Protein AF-A0A1G2RR16-F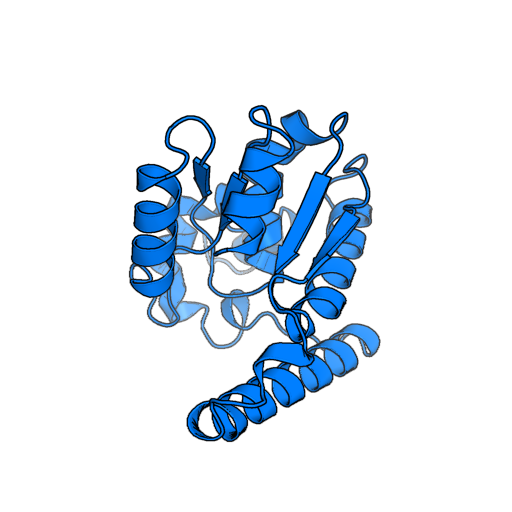1 (afdb_monomer_lite)

Sequence (184 aa):
MSAALELSCGNPETIFIATGGFDEYSEKSAEVEDMTDFLVRFIPNSVVGIPSLPCTRHNLVAVFNVIGATIHKKRVALLTNFYHLPRALRHWTELAESEFPALPMPFPVCAESVALFENSLHDLPAFTRRFEREQRGMRCLEAGRYGDSCLGKRLQAFKGVIKKHGSLLLSLEEQRELRKSGYY

Radius of gyration: 16.84 Å; chains: 1; bounding box: 43×32×46 Å

Structure (mmCIF, N/CA/C/O backbone):
data_AF-A0A1G2RR16-F1
#
_entry.id   AF-A0A1G2RR16-F1
#
loop_
_atom_site.group_PDB
_atom_site.id
_atom_site.type_symbol
_atom_site.label_atom_id
_atom_site.label_alt_id
_atom_site.label_comp_id
_atom_site.label_asym_id
_atom_site.label_entity_id
_atom_site.label_seq_id
_atom_site.pdbx_PDB_ins_code
_atom_site.Cartn_x
_atom_site.Cartn_y
_atom_site.Cartn_z
_atom_site.occupancy
_atom_site.B_iso_or_equiv
_atom_site.auth_seq_id
_atom_site.auth_comp_id
_atom_site.auth_asym_id
_atom_site.auth_atom_id
_atom_site.pdbx_PDB_model_num
ATOM 1 N N . MET A 1 1 ? 12.180 0.208 -10.141 1.00 73.94 1 MET A N 1
ATOM 2 C CA . MET A 1 1 ? 11.738 1.235 -11.115 1.00 73.94 1 MET A CA 1
ATOM 3 C C . MET A 1 1 ? 11.685 0.701 -12.548 1.00 73.94 1 MET A C 1
ATOM 5 O O . MET A 1 1 ? 10.684 0.949 -13.201 1.00 73.94 1 MET A O 1
ATOM 9 N N . SER A 1 2 ? 12.663 -0.085 -13.023 1.00 78.38 2 SER A N 1
ATOM 10 C CA . SER A 1 2 ? 12.661 -0.656 -14.389 1.00 78.38 2 SER A CA 1
ATOM 11 C C . SER A 1 2 ? 11.393 -1.437 -14.748 1.00 78.38 2 SER A C 1
ATOM 13 O O . SER A 1 2 ? 10.806 -1.175 -15.788 1.00 78.38 2 SER A O 1
ATOM 15 N N . ALA A 1 3 ? 10.889 -2.282 -13.840 1.00 82.31 3 ALA A N 1
ATOM 16 C CA . ALA A 1 3 ? 9.636 -3.013 -14.048 1.00 82.31 3 ALA A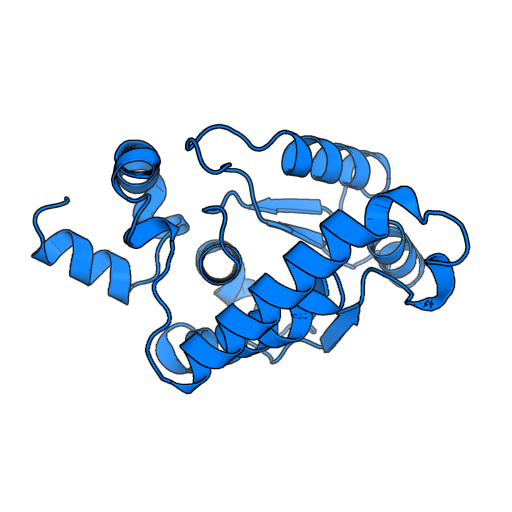 CA 1
ATOM 17 C C . ALA A 1 3 ? 8.427 -2.093 -14.329 1.00 82.31 3 ALA A C 1
ATOM 19 O O . ALA A 1 3 ? 7.557 -2.440 -15.120 1.00 82.31 3 ALA A O 1
ATOM 20 N N . ALA A 1 4 ? 8.368 -0.901 -13.720 1.00 83.81 4 ALA A N 1
ATOM 21 C CA . ALA A 1 4 ? 7.299 0.060 -13.998 1.00 83.81 4 ALA A CA 1
ATOM 22 C C . ALA A 1 4 ? 7.421 0.644 -15.415 1.00 83.81 4 ALA A C 1
ATOM 24 O O . ALA A 1 4 ? 6.426 0.757 -16.126 1.00 83.81 4 ALA A O 1
ATOM 25 N N . LEU A 1 5 ? 8.643 0.954 -15.856 1.00 85.00 5 LEU A N 1
ATOM 26 C CA . LEU A 1 5 ? 8.890 1.430 -17.218 1.00 85.00 5 LEU A CA 1
ATOM 27 C C . LEU A 1 5 ? 8.576 0.351 -18.260 1.00 85.00 5 LEU A C 1
ATOM 29 O O . LEU A 1 5 ? 7.908 0.640 -19.246 1.00 85.00 5 LEU A O 1
ATOM 33 N N . GLU A 1 6 ? 8.987 -0.896 -18.021 1.00 85.38 6 GLU A N 1
ATOM 34 C CA . GLU A 1 6 ? 8.687 -2.035 -18.901 1.00 85.38 6 GLU A CA 1
ATOM 35 C C . GLU A 1 6 ? 7.177 -2.249 -19.066 1.00 85.38 6 GLU A C 1
ATOM 37 O O . GLU A 1 6 ? 6.692 -2.403 -20.190 1.00 85.38 6 GLU A O 1
ATOM 42 N N . LEU A 1 7 ? 6.419 -2.180 -17.966 1.00 85.19 7 LEU A N 1
ATOM 43 C CA . LEU A 1 7 ? 4.957 -2.255 -18.002 1.00 85.19 7 LEU A CA 1
ATOM 44 C C . LEU A 1 7 ? 4.339 -1.103 -18.805 1.00 85.19 7 LEU A C 1
ATOM 46 O O . LEU A 1 7 ? 3.404 -1.330 -19.570 1.00 85.19 7 LEU A O 1
ATOM 50 N N . SER A 1 8 ? 4.865 0.117 -18.665 1.00 85.94 8 SER A N 1
ATOM 51 C CA . SER A 1 8 ? 4.377 1.277 -19.419 1.00 85.94 8 SER A CA 1
ATOM 52 C C . SER A 1 8 ? 4.684 1.167 -20.916 1.00 85.94 8 SER A C 1
ATOM 54 O O . SER A 1 8 ? 3.813 1.446 -21.735 1.00 85.94 8 SER A O 1
ATOM 56 N N . CYS A 1 9 ? 5.874 0.686 -21.288 1.00 83.56 9 CYS A N 1
ATOM 57 C CA . CYS A 1 9 ? 6.229 0.423 -22.685 1.00 83.56 9 CYS A CA 1
ATOM 58 C C . CYS A 1 9 ? 5.319 -0.639 -23.320 1.00 83.56 9 CYS A C 1
ATOM 60 O O . CYS A 1 9 ? 4.932 -0.504 -24.479 1.00 83.56 9 CYS A O 1
ATOM 62 N N . GLY A 1 10 ? 4.969 -1.688 -22.568 1.00 82.31 10 GLY A N 1
ATOM 63 C CA . GLY A 1 10 ? 4.049 -2.731 -23.028 1.00 82.31 10 GLY A CA 1
ATOM 64 C C . GLY A 1 10 ? 2.582 -2.290 -23.079 1.00 82.31 10 GLY A C 1
ATOM 65 O O . GLY A 1 10 ? 1.804 -2.851 -23.849 1.00 82.31 10 GLY A O 1
ATOM 66 N N . ASN A 1 11 ? 2.195 -1.297 -22.272 1.00 84.00 11 ASN A N 1
ATOM 67 C CA . ASN A 1 11 ? 0.849 -0.731 -22.248 1.00 84.00 11 ASN A CA 1
ATOM 68 C C . ASN A 1 11 ? 0.863 0.747 -21.785 1.00 84.00 11 ASN A C 1
ATOM 70 O O . ASN A 1 11 ? 0.824 1.007 -20.574 1.00 84.00 11 ASN A O 1
ATOM 74 N N . PRO A 1 12 ? 0.852 1.716 -22.723 1.00 81.50 12 PRO A N 1
ATOM 75 C CA . PRO A 1 12 ? 0.909 3.148 -22.410 1.00 81.50 12 PRO A CA 1
ATOM 76 C C . PRO A 1 12 ? -0.274 3.679 -21.588 1.00 81.50 12 PRO A C 1
ATOM 78 O O . PRO A 1 12 ? -0.149 4.714 -20.941 1.00 81.50 12 PRO A O 1
ATOM 81 N N . GLU A 1 13 ? -1.410 2.972 -21.570 1.00 85.62 13 GLU A N 1
ATOM 82 C CA . GLU A 1 13 ? -2.588 3.342 -20.768 1.00 85.62 13 GLU A CA 1
ATOM 83 C C . GLU A 1 13 ? -2.463 2.940 -19.288 1.00 85.62 13 GLU A C 1
ATOM 85 O O . GLU A 1 13 ? -3.370 3.185 -18.488 1.00 85.62 13 GLU A O 1
ATOM 90 N N . THR A 1 14 ? -1.359 2.293 -18.902 1.00 88.62 14 THR A N 1
ATOM 91 C CA . THR A 1 14 ? -1.112 1.907 -17.510 1.00 88.62 14 THR A CA 1
ATOM 92 C C . THR A 1 14 ? -0.988 3.149 -16.633 1.00 88.62 14 THR A C 1
ATOM 94 O O . THR A 1 14 ? -0.182 4.033 -16.914 1.00 88.62 14 THR A O 1
ATOM 97 N N . ILE A 1 15 ? -1.752 3.180 -15.538 1.00 91.00 15 ILE A N 1
ATOM 98 C CA . ILE A 1 15 ? -1.646 4.194 -14.487 1.00 91.00 15 ILE A CA 1
ATOM 99 C C . ILE A 1 15 ? -0.900 3.582 -13.301 1.00 91.00 15 ILE A C 1
ATOM 101 O O . ILE A 1 15 ? -1.287 2.541 -12.770 1.00 91.00 15 ILE A O 1
ATOM 105 N N . PHE A 1 16 ? 0.159 4.252 -12.878 1.00 91.25 16 PHE A N 1
ATOM 106 C CA . PHE A 1 16 ? 1.012 3.921 -11.754 1.00 91.25 16 PHE A CA 1
ATOM 107 C C . PHE A 1 16 ? 0.607 4.745 -10.545 1.00 91.25 16 PHE A C 1
ATOM 109 O O . PHE A 1 16 ? 0.574 5.974 -10.584 1.00 91.25 16 PHE A O 1
ATOM 116 N N . ILE A 1 17 ? 0.331 4.048 -9.452 1.00 91.06 17 ILE A N 1
ATOM 117 C CA . ILE A 1 17 ? 0.000 4.663 -8.175 1.00 91.06 17 ILE A CA 1
ATOM 118 C C . ILE A 1 17 ? 1.219 4.528 -7.273 1.00 91.06 17 ILE A C 1
ATOM 120 O O . ILE A 1 17 ? 1.525 3.436 -6.791 1.00 91.06 17 ILE A O 1
ATOM 124 N N . ALA A 1 18 ? 1.937 5.630 -7.083 1.00 89.31 18 ALA A N 1
ATOM 125 C CA . ALA A 1 18 ? 3.069 5.688 -6.173 1.00 89.31 18 ALA A CA 1
ATOM 126 C C . ALA A 1 18 ? 2.544 5.955 -4.760 1.00 89.31 18 ALA A C 1
ATOM 128 O O . ALA A 1 18 ? 1.952 6.999 -4.492 1.00 89.31 18 ALA A O 1
ATOM 129 N N . THR A 1 19 ? 2.734 4.986 -3.868 1.00 88.00 19 THR A N 1
ATOM 130 C CA . THR A 1 19 ? 2.328 5.080 -2.461 1.00 88.00 19 THR A CA 1
ATOM 131 C C . THR A 1 19 ? 3.534 5.192 -1.557 1.00 88.00 19 THR A C 1
ATOM 133 O O . THR A 1 19 ? 4.606 4.676 -1.874 1.00 88.00 19 THR A O 1
ATOM 136 N N . GLY A 1 20 ? 3.317 5.754 -0.382 1.00 81.81 20 GLY A N 1
ATOM 137 C CA . GLY A 1 20 ? 4.370 6.219 0.498 1.00 81.81 20 GLY A CA 1
ATOM 138 C C . GLY A 1 20 ? 4.342 7.737 0.508 1.00 81.81 20 GLY A C 1
ATOM 139 O O . GLY A 1 20 ? 3.642 8.376 -0.273 1.00 81.81 20 GLY A O 1
ATOM 140 N N . GLY A 1 21 ? 5.068 8.347 1.424 1.00 80.19 21 GLY A N 1
ATOM 141 C CA . GLY A 1 21 ? 5.125 9.801 1.463 1.00 80.19 21 GLY A CA 1
ATOM 142 C C . GLY A 1 21 ? 5.475 10.318 2.828 1.00 80.19 21 GLY A C 1
ATOM 143 O O . GLY A 1 21 ? 6.122 11.346 2.889 1.00 80.19 21 GLY A O 1
ATOM 144 N N . PHE A 1 22 ? 5.137 9.586 3.891 1.00 86.94 22 PHE A N 1
ATOM 145 C CA . PHE A 1 22 ? 5.692 9.843 5.209 1.00 86.94 22 PHE A CA 1
ATOM 146 C C . PHE A 1 22 ? 6.743 8.802 5.565 1.00 86.94 22 PHE A C 1
ATOM 148 O O . PHE A 1 22 ? 6.546 7.615 5.309 1.00 86.94 22 PHE A O 1
ATOM 155 N N . ASP A 1 23 ? 7.846 9.243 6.152 1.00 85.50 23 ASP A N 1
ATOM 156 C CA . ASP A 1 23 ? 8.848 8.377 6.754 1.00 85.50 23 ASP A CA 1
ATOM 157 C C . ASP A 1 23 ? 8.491 8.047 8.212 1.00 85.50 23 ASP A C 1
ATOM 159 O O . ASP A 1 23 ? 7.412 8.373 8.715 1.00 85.50 23 ASP A O 1
ATOM 163 N N . GLU A 1 24 ? 9.394 7.370 8.918 1.00 80.69 24 GLU A N 1
ATOM 164 C CA . GLU A 1 24 ? 9.172 6.980 10.310 1.00 80.69 24 GLU A CA 1
ATOM 165 C C . GLU A 1 24 ? 9.131 8.126 11.325 1.00 80.69 24 GLU A C 1
ATOM 167 O O . GLU A 1 24 ? 8.691 7.901 12.458 1.00 80.69 24 GLU A O 1
ATOM 172 N N . TYR A 1 25 ? 9.527 9.325 10.907 1.00 82.19 25 TYR A N 1
ATOM 173 C CA . TYR A 1 25 ? 9.539 10.556 11.685 1.00 82.19 25 TYR A CA 1
ATOM 174 C C . TYR A 1 25 ? 8.390 11.494 11.305 1.00 82.19 25 TYR A C 1
ATOM 176 O O . TYR A 1 25 ? 8.324 12.607 11.819 1.00 82.19 25 TYR A O 1
ATOM 184 N N . SER A 1 26 ? 7.442 11.029 10.479 1.00 81.94 26 SER A N 1
ATOM 185 C CA . SER A 1 26 ? 6.322 11.812 9.934 1.00 81.94 26 SER A CA 1
ATOM 186 C C . SER A 1 26 ? 6.734 12.940 8.982 1.00 81.94 26 SER A C 1
ATOM 188 O O . SER A 1 26 ? 5.925 13.816 8.666 1.00 81.94 26 SER A O 1
ATOM 190 N N . GLU A 1 27 ? 7.966 12.887 8.485 1.00 85.94 27 GLU A N 1
ATOM 191 C CA . GLU A 1 27 ? 8.485 13.789 7.464 1.00 85.94 27 GLU A CA 1
ATOM 192 C C . GLU A 1 27 ? 8.243 13.215 6.074 1.00 85.94 27 GLU A C 1
ATOM 194 O O . GLU A 1 27 ? 7.868 12.052 5.926 1.00 85.94 27 GLU A O 1
ATOM 199 N N . LYS A 1 28 ? 8.431 14.032 5.035 1.00 85.06 28 LYS A N 1
ATOM 200 C CA . LYS A 1 28 ? 8.309 13.523 3.675 1.00 85.06 28 LYS A CA 1
ATOM 201 C C . LYS A 1 28 ? 9.439 12.548 3.354 1.00 85.06 28 LYS A C 1
ATOM 203 O O . LYS A 1 28 ? 10.604 12.858 3.567 1.00 85.06 28 LYS A O 1
ATOM 208 N N . SER A 1 29 ? 9.097 11.373 2.831 1.00 87.19 29 SER A N 1
ATOM 209 C CA . SER A 1 29 ? 10.096 10.360 2.486 1.00 87.19 29 SER A CA 1
ATOM 210 C C . SER A 1 29 ? 10.828 10.727 1.194 1.00 87.19 29 SER A C 1
ATOM 212 O O . SER A 1 29 ? 10.253 10.614 0.112 1.00 87.19 29 SER A O 1
ATOM 214 N N . ALA A 1 30 ? 12.112 11.080 1.315 1.00 86.75 30 ALA A N 1
ATOM 215 C CA . ALA A 1 30 ? 12.980 11.372 0.173 1.00 86.75 30 ALA A CA 1
ATOM 216 C C . ALA A 1 30 ? 13.034 10.211 -0.836 1.00 86.75 30 ALA A C 1
ATOM 218 O O . ALA A 1 30 ? 12.943 10.437 -2.033 1.00 86.75 30 ALA A O 1
ATOM 219 N N . GLU A 1 31 ? 13.074 8.956 -0.367 1.00 83.25 31 GLU A N 1
ATOM 220 C CA . GLU A 1 31 ? 13.075 7.778 -1.252 1.00 83.25 31 GLU A CA 1
ATOM 221 C C . GLU A 1 31 ? 11.814 7.703 -2.133 1.00 83.25 31 GLU A C 1
ATOM 223 O O . GLU A 1 31 ? 11.878 7.306 -3.298 1.00 83.25 31 GLU A O 1
ATOM 228 N N . VAL A 1 32 ? 10.653 8.073 -1.581 1.00 84.88 32 VAL A N 1
ATOM 229 C CA . VAL A 1 32 ? 9.384 8.070 -2.322 1.00 84.88 32 VAL A CA 1
ATOM 230 C C . VAL A 1 32 ? 9.298 9.269 -3.262 1.00 84.88 32 VAL A C 1
ATOM 232 O O . VAL A 1 32 ? 8.794 9.114 -4.377 1.00 84.88 32 VAL A O 1
ATOM 235 N N . GLU A 1 33 ? 9.780 10.438 -2.837 1.00 87.81 33 GLU A N 1
ATOM 236 C CA . GLU A 1 33 ? 9.866 11.629 -3.691 1.00 87.81 33 GLU A CA 1
ATOM 237 C C . GLU A 1 33 ? 10.782 11.360 -4.891 1.00 87.81 33 GLU A C 1
ATOM 239 O O . GLU A 1 33 ? 10.318 11.456 -6.025 1.00 87.81 33 GLU A O 1
ATOM 244 N N . ASP A 1 34 ? 11.999 10.860 -4.664 1.00 86.69 34 ASP A N 1
ATOM 245 C CA . ASP A 1 34 ? 12.956 10.507 -5.720 1.00 86.69 34 ASP A CA 1
ATOM 246 C C . ASP A 1 34 ? 12.379 9.481 -6.709 1.00 86.69 34 ASP A C 1
ATOM 248 O O . ASP A 1 34 ? 12.514 9.620 -7.929 1.00 86.69 34 ASP A O 1
ATOM 252 N N . MET A 1 35 ? 11.701 8.441 -6.206 1.00 86.19 35 MET A N 1
ATOM 253 C CA . MET A 1 35 ? 11.047 7.440 -7.055 1.00 86.19 35 MET A CA 1
ATOM 254 C C . MET A 1 35 ? 9.908 8.051 -7.879 1.00 86.19 35 MET A C 1
ATOM 256 O O . MET A 1 35 ? 9.746 7.716 -9.056 1.00 86.19 35 MET A O 1
ATOM 260 N N . THR A 1 36 ? 9.097 8.913 -7.267 1.00 87.62 36 THR A N 1
ATOM 261 C CA . THR A 1 36 ? 7.966 9.561 -7.940 1.00 87.62 36 THR A CA 1
ATOM 262 C C . THR A 1 36 ? 8.472 10.498 -9.027 1.00 87.62 36 THR A C 1
ATOM 264 O O . THR A 1 36 ? 8.007 10.403 -10.162 1.00 87.62 36 THR A O 1
ATOM 267 N N . ASP A 1 37 ? 9.476 11.316 -8.724 1.00 88.88 37 ASP A N 1
ATOM 268 C CA . ASP A 1 37 ? 10.112 12.234 -9.668 1.00 88.88 37 ASP A CA 1
ATOM 269 C C . ASP A 1 37 ? 10.758 11.480 -10.833 1.00 88.88 37 ASP A C 1
ATOM 271 O O . ASP A 1 37 ? 10.592 11.861 -11.998 1.00 88.88 37 ASP A O 1
ATOM 275 N N . PHE A 1 38 ? 11.432 10.361 -10.546 1.00 88.62 38 PHE A N 1
ATOM 276 C CA . PHE A 1 38 ? 11.950 9.475 -11.581 1.00 88.62 38 PHE A CA 1
ATOM 277 C C . PHE A 1 38 ? 10.822 8.986 -12.496 1.00 88.62 38 PHE A C 1
ATOM 279 O O . PHE A 1 38 ? 10.906 9.155 -13.711 1.00 88.62 38 PHE A O 1
ATOM 286 N N . LEU A 1 39 ? 9.747 8.411 -11.950 1.00 87.75 39 LEU A N 1
ATOM 287 C CA . LEU A 1 39 ? 8.652 7.890 -12.771 1.00 87.75 39 LEU A CA 1
ATOM 288 C C . LEU A 1 39 ? 7.962 9.005 -13.568 1.00 87.75 39 LEU A C 1
ATOM 290 O O . LEU A 1 39 ? 7.753 8.841 -14.766 1.00 87.75 39 LEU A O 1
ATOM 294 N N . VAL A 1 40 ? 7.681 10.158 -12.958 1.00 89.56 40 VAL A N 1
ATOM 295 C CA . VAL A 1 40 ? 7.069 11.312 -13.639 1.00 89.56 40 VAL A CA 1
ATOM 296 C C . VAL A 1 40 ? 7.937 11.788 -14.803 1.00 89.56 40 VAL A C 1
ATOM 298 O O . VAL A 1 40 ? 7.410 12.119 -15.862 1.00 89.56 40 VAL A O 1
ATOM 301 N N . ARG A 1 41 ? 9.266 11.771 -14.669 1.00 90.00 41 ARG A N 1
ATOM 302 C CA . ARG A 1 41 ? 10.169 12.159 -15.761 1.00 90.00 41 ARG A CA 1
ATOM 303 C C . ARG A 1 41 ? 10.051 11.251 -16.990 1.00 90.00 41 ARG A C 1
ATOM 305 O O . ARG A 1 41 ? 10.190 11.743 -18.108 1.00 90.00 41 ARG A O 1
ATOM 312 N N . PHE A 1 42 ? 9.837 9.951 -16.798 1.00 87.38 42 PHE A N 1
ATOM 313 C CA . PHE A 1 42 ? 9.819 8.976 -17.897 1.00 87.38 42 PHE A CA 1
ATOM 314 C C . PHE A 1 42 ? 8.409 8.647 -18.405 1.00 87.38 42 PHE A C 1
ATOM 316 O O . PHE A 1 42 ? 8.256 8.327 -19.581 1.00 87.38 42 PHE A O 1
ATOM 323 N N . ILE A 1 43 ? 7.389 8.742 -17.550 1.00 85.88 43 ILE A N 1
ATOM 324 C CA . ILE A 1 43 ? 5.989 8.399 -17.849 1.00 85.88 43 ILE A CA 1
ATOM 325 C C . ILE A 1 43 ? 5.007 9.430 -17.235 1.00 85.88 43 ILE A C 1
ATOM 327 O O . ILE A 1 43 ? 4.132 9.076 -16.442 1.00 85.88 43 ILE A O 1
ATOM 331 N N . PRO A 1 44 ? 5.116 10.727 -17.595 1.00 78.69 44 PRO A N 1
ATOM 332 C CA . PRO A 1 44 ? 4.495 11.847 -16.867 1.00 78.69 44 PRO A CA 1
ATOM 333 C C . PRO A 1 44 ? 2.969 11.799 -16.770 1.00 78.69 44 PRO A C 1
ATOM 335 O O . PRO A 1 44 ? 2.403 12.231 -15.771 1.00 78.69 44 PRO A O 1
ATOM 338 N N . ASN A 1 45 ? 2.290 11.260 -17.782 1.00 79.69 45 ASN A N 1
ATOM 339 C CA . ASN A 1 45 ? 0.823 11.231 -17.836 1.00 79.69 45 ASN A CA 1
ATOM 340 C C . ASN A 1 45 ? 0.213 10.026 -17.105 1.00 79.69 45 ASN A C 1
ATOM 342 O O . ASN A 1 45 ? -1.006 9.857 -17.101 1.00 79.69 45 ASN A O 1
ATOM 346 N N . SER A 1 46 ? 1.058 9.193 -16.501 1.00 84.50 46 SER A N 1
ATOM 347 C CA . SER A 1 46 ? 0.677 7.887 -15.983 1.00 84.50 46 SER A CA 1
ATOM 348 C C . SER A 1 46 ? 0.960 7.723 -14.495 1.00 84.50 46 SER A C 1
ATOM 350 O O . SER A 1 46 ? 0.674 6.658 -13.973 1.00 84.50 46 SER A O 1
ATOM 352 N N . VAL A 1 47 ? 1.501 8.718 -13.785 1.00 88.25 47 VAL A N 1
ATOM 353 C CA . VAL A 1 47 ? 1.894 8.572 -12.372 1.00 88.25 47 VAL A CA 1
ATOM 354 C C . VAL A 1 47 ? 1.010 9.426 -11.474 1.00 88.25 47 VAL A C 1
ATOM 356 O O . VAL A 1 47 ? 0.878 10.630 -11.677 1.00 88.25 47 VAL A O 1
ATOM 359 N N . VAL A 1 48 ? 0.441 8.806 -10.443 1.00 89.12 48 VAL A N 1
ATOM 360 C CA . VAL A 1 48 ? -0.321 9.477 -9.387 1.00 89.12 48 VAL A CA 1
ATOM 361 C C . VAL A 1 48 ? 0.328 9.165 -8.044 1.00 89.12 48 VAL A C 1
ATOM 363 O O . VAL A 1 48 ? 0.408 8.005 -7.643 1.00 89.12 48 VAL A O 1
ATOM 366 N N . GLY A 1 49 ? 0.787 10.201 -7.343 1.00 88.12 49 GLY A N 1
ATOM 367 C CA . GLY A 1 49 ? 1.303 10.084 -5.980 1.00 88.12 49 GLY A CA 1
ATOM 368 C C . GLY A 1 49 ? 0.177 10.119 -4.948 1.00 88.12 49 GLY A C 1
ATOM 369 O O . GLY A 1 49 ? -0.654 11.029 -4.969 1.00 88.12 49 GLY A O 1
ATOM 370 N N . ILE A 1 50 ? 0.157 9.152 -4.031 1.00 91.25 50 ILE A N 1
ATOM 371 C CA . ILE A 1 50 ? -0.783 9.098 -2.907 1.00 91.25 50 ILE A CA 1
ATOM 372 C C . ILE A 1 50 ? 0.019 9.004 -1.602 1.00 91.25 50 ILE A C 1
ATOM 374 O O . ILE A 1 50 ? 0.650 7.971 -1.358 1.00 91.25 50 ILE A O 1
ATOM 378 N N . PRO A 1 51 ? -0.014 10.041 -0.740 1.00 90.88 51 PRO A N 1
ATOM 379 C CA . PRO A 1 51 ? 0.704 10.005 0.525 1.00 90.88 51 PRO A CA 1
ATOM 380 C C . PRO A 1 51 ? 0.105 8.947 1.455 1.00 90.88 51 PRO A C 1
ATOM 382 O O . PRO A 1 51 ? -1.113 8.815 1.564 1.00 90.88 51 PRO A O 1
ATOM 385 N N . SER A 1 52 ? 0.956 8.224 2.175 1.00 93.69 52 SER A N 1
ATOM 386 C CA . SER A 1 52 ? 0.538 7.203 3.139 1.00 93.69 52 SER A CA 1
ATOM 387 C C . SER A 1 52 ? 1.496 7.113 4.324 1.00 93.69 52 SER A C 1
ATOM 389 O O . SER A 1 52 ? 2.622 7.614 4.278 1.00 93.69 52 SER A O 1
ATOM 391 N N . LEU A 1 53 ? 1.036 6.473 5.403 1.00 93.00 53 LEU A N 1
ATOM 392 C CA . LEU A 1 53 ? 1.894 6.109 6.532 1.00 93.00 53 LEU A CA 1
ATOM 393 C C . LEU A 1 53 ? 2.883 5.006 6.102 1.00 93.00 53 LEU A C 1
ATOM 395 O O . LEU A 1 53 ? 2.518 4.183 5.264 1.00 93.00 53 LEU A O 1
ATOM 399 N N . PRO A 1 54 ? 4.095 4.926 6.686 1.00 88.75 54 PRO A N 1
ATOM 400 C CA . PRO A 1 54 ? 5.161 4.018 6.243 1.00 88.75 54 PRO A CA 1
ATOM 401 C C . PRO A 1 54 ? 4.950 2.560 6.686 1.00 88.75 54 PRO A C 1
ATOM 403 O O . PRO A 1 54 ? 5.815 1.949 7.322 1.00 88.75 54 PRO A O 1
ATOM 406 N N . CYS A 1 55 ? 3.800 1.966 6.370 1.00 88.38 55 CYS A N 1
ATOM 407 C CA . CYS A 1 55 ? 3.614 0.523 6.472 1.00 88.38 55 CYS A CA 1
ATOM 408 C C . CYS A 1 55 ? 2.780 -0.023 5.311 1.00 88.38 55 CYS A C 1
ATOM 410 O O . CYS A 1 55 ? 1.954 0.668 4.717 1.00 88.38 55 CYS A O 1
ATOM 412 N N . THR A 1 56 ? 2.984 -1.307 5.005 1.00 89.50 56 THR A N 1
ATOM 413 C CA . THR A 1 56 ? 2.328 -1.987 3.882 1.00 89.50 56 THR A CA 1
ATOM 414 C C . THR A 1 56 ? 0.803 -1.874 3.938 1.00 89.50 56 THR A C 1
ATOM 416 O O . THR A 1 56 ? 0.188 -1.596 2.913 1.00 89.50 56 THR A O 1
ATOM 419 N N . ARG A 1 57 ? 0.194 -2.044 5.120 1.00 92.50 57 ARG A N 1
ATOM 420 C CA . ARG A 1 57 ? -1.260 -1.939 5.295 1.00 92.50 57 ARG A CA 1
ATOM 421 C C . ARG A 1 57 ? -1.767 -0.530 4.978 1.00 92.50 57 ARG A C 1
ATOM 423 O O . ARG A 1 57 ? -2.659 -0.376 4.152 1.00 92.50 57 ARG A O 1
ATOM 430 N N . HIS A 1 58 ? -1.167 0.501 5.573 1.00 93.75 58 HIS A N 1
ATOM 431 C CA .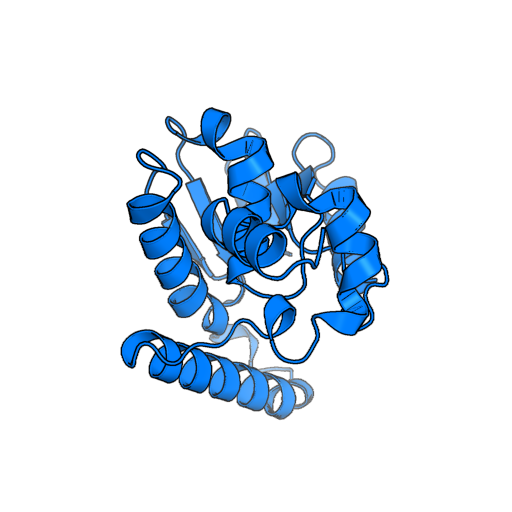 HIS A 1 58 ? -1.617 1.884 5.391 1.00 93.75 58 HIS A CA 1
ATOM 432 C C . HIS A 1 58 ? -1.326 2.450 3.994 1.00 93.75 58 HIS A C 1
ATOM 434 O O . HIS A 1 58 ? -2.055 3.328 3.536 1.00 93.75 58 HIS A O 1
ATOM 440 N N . ASN A 1 59 ? -0.325 1.924 3.279 1.00 92.88 59 ASN A N 1
ATOM 441 C CA . ASN A 1 59 ? -0.162 2.204 1.849 1.00 92.88 59 ASN A CA 1
ATOM 442 C C . ASN A 1 59 ? -1.408 1.777 1.061 1.00 92.88 59 ASN A C 1
ATOM 444 O O . ASN A 1 59 ? -1.925 2.555 0.264 1.00 92.88 59 ASN A O 1
ATOM 448 N N . LEU A 1 60 ? -1.919 0.566 1.312 1.00 94.25 60 LEU A N 1
ATOM 449 C CA . LEU A 1 60 ? -3.118 0.050 0.644 1.00 94.25 60 LEU A CA 1
ATOM 450 C C . LEU A 1 60 ? -4.377 0.809 1.063 1.00 94.25 60 LEU A C 1
ATOM 452 O O . LEU A 1 60 ? -5.159 1.196 0.200 1.00 94.25 60 LEU A O 1
ATOM 456 N N . VAL A 1 61 ? -4.535 1.091 2.358 1.00 94.56 61 VAL A N 1
ATOM 457 C CA . VAL A 1 61 ? -5.641 1.916 2.876 1.00 94.56 61 VAL A CA 1
ATOM 458 C C . VAL A 1 61 ? -5.701 3.264 2.159 1.00 94.56 61 VAL A C 1
ATOM 460 O O . VAL A 1 61 ? -6.763 3.646 1.674 1.00 94.56 61 VAL A O 1
ATOM 463 N N . ALA A 1 62 ? -4.566 3.957 2.025 1.00 95.00 62 ALA A N 1
ATOM 464 C CA . ALA A 1 62 ? -4.519 5.245 1.341 1.00 95.00 62 ALA A CA 1
ATOM 465 C C . ALA A 1 62 ? -4.948 5.133 -0.131 1.00 95.00 62 ALA A C 1
ATOM 467 O O . ALA A 1 62 ? -5.736 5.948 -0.608 1.00 95.00 62 ALA A O 1
ATOM 468 N N . VAL A 1 63 ? -4.503 4.095 -0.846 1.00 94.12 63 VAL A N 1
ATOM 469 C CA . VAL A 1 63 ? -4.947 3.837 -2.228 1.00 94.12 63 VAL A CA 1
ATOM 470 C C . VAL A 1 63 ? -6.446 3.581 -2.286 1.00 94.12 63 VAL A C 1
ATOM 472 O O . VAL A 1 63 ? -7.139 4.166 -3.116 1.00 94.12 63 VAL A O 1
ATOM 475 N N . PHE A 1 64 ? -6.966 2.720 -1.418 1.00 94.19 64 PHE A N 1
ATOM 476 C CA . PHE A 1 64 ? -8.370 2.317 -1.459 1.00 94.19 64 PHE A CA 1
ATOM 477 C C . PHE A 1 64 ? -9.300 3.474 -1.102 1.00 94.19 64 PHE A C 1
ATOM 479 O O . PHE A 1 64 ? -10.301 3.678 -1.789 1.00 94.19 64 PHE A O 1
ATOM 486 N N . ASN A 1 65 ? -8.917 4.298 -0.126 1.00 93.56 65 ASN A N 1
ATOM 487 C CA . ASN A 1 65 ? -9.642 5.513 0.236 1.00 93.56 65 ASN A CA 1
ATOM 488 C C . ASN A 1 65 ? -9.696 6.541 -0.907 1.00 93.56 65 ASN A C 1
ATOM 490 O O . ASN A 1 65 ? -10.685 7.260 -1.030 1.00 93.56 65 ASN A O 1
ATOM 494 N N . VAL A 1 66 ? -8.653 6.629 -1.740 1.00 92.69 66 VAL A N 1
ATOM 495 C CA . VAL A 1 66 ? -8.563 7.654 -2.795 1.00 92.69 66 VAL A CA 1
ATOM 496 C C . VAL A 1 66 ? -9.132 7.169 -4.129 1.00 92.69 66 VAL A C 1
ATOM 498 O O . VAL A 1 66 ? -9.875 7.903 -4.779 1.00 92.69 66 VAL A O 1
ATOM 501 N N . ILE A 1 67 ? -8.796 5.951 -4.560 1.00 90.88 67 ILE A N 1
ATOM 502 C CA . ILE A 1 67 ? -9.148 5.440 -5.896 1.00 90.88 67 ILE A CA 1
ATOM 503 C C . ILE A 1 67 ? -9.907 4.111 -5.882 1.00 90.88 67 ILE A C 1
ATOM 505 O O . ILE A 1 67 ? -10.198 3.587 -6.958 1.00 90.88 67 ILE A O 1
ATOM 509 N N . GLY A 1 68 ? -10.253 3.555 -4.715 1.00 89.50 68 GLY A N 1
ATOM 510 C CA . GLY A 1 68 ? -10.918 2.249 -4.606 1.00 89.50 68 GLY A CA 1
ATOM 511 C C . GLY A 1 68 ? -12.181 2.147 -5.468 1.00 89.50 68 GLY A C 1
ATOM 512 O O . GLY A 1 68 ? -12.344 1.210 -6.252 1.00 89.50 68 GLY A O 1
ATOM 513 N N . ALA A 1 69 ? -13.018 3.188 -5.429 1.00 87.69 69 ALA A N 1
ATOM 514 C CA . ALA A 1 69 ? -14.218 3.293 -6.260 1.00 87.69 69 ALA A CA 1
ATOM 515 C C . ALA A 1 69 ? -13.914 3.374 -7.767 1.00 87.69 69 ALA A C 1
ATOM 517 O O . ALA A 1 69 ? -14.735 2.964 -8.580 1.00 87.69 69 ALA A O 1
ATOM 518 N N . THR A 1 70 ? -12.742 3.854 -8.174 1.00 87.56 70 THR A N 1
ATOM 519 C CA . THR A 1 70 ? -12.343 3.937 -9.588 1.00 87.56 70 THR A CA 1
ATOM 520 C C . THR A 1 70 ? -11.804 2.600 -10.102 1.00 87.56 70 THR A C 1
ATOM 522 O O . THR A 1 70 ? -12.035 2.243 -11.261 1.00 87.56 70 THR A O 1
ATOM 525 N N . ILE A 1 71 ? -11.118 1.830 -9.250 1.00 88.62 71 ILE A N 1
ATOM 526 C CA . ILE A 1 71 ? -10.433 0.592 -9.655 1.00 88.62 71 ILE A CA 1
ATOM 527 C C . ILE A 1 71 ? -11.299 -0.673 -9.575 1.00 88.62 71 ILE A C 1
ATOM 529 O O . ILE A 1 71 ? -10.896 -1.694 -10.125 1.00 88.62 71 ILE A O 1
ATOM 533 N N . HIS A 1 72 ? -12.501 -0.619 -8.987 1.00 84.50 72 HIS A N 1
ATOM 534 C CA . HIS A 1 72 ? -13.394 -1.784 -8.804 1.00 84.50 72 HIS A CA 1
ATOM 535 C C . HIS A 1 72 ? -13.699 -2.599 -10.086 1.00 84.50 72 HIS A C 1
ATOM 537 O O . HIS A 1 72 ? -14.030 -3.777 -10.017 1.00 84.50 72 HIS A O 1
ATOM 543 N N . LYS A 1 73 ? -13.584 -1.989 -11.275 1.00 84.12 73 LYS A N 1
ATOM 544 C CA . LYS A 1 73 ? -13.805 -2.629 -12.594 1.00 84.12 73 LYS A CA 1
ATOM 545 C C . LYS A 1 73 ? -12.553 -2.674 -13.471 1.00 84.12 73 LYS A C 1
ATOM 547 O O . LYS A 1 73 ? -12.646 -2.859 -14.684 1.00 84.12 73 LYS A O 1
ATOM 552 N N . LYS A 1 74 ? -11.378 -2.436 -12.893 1.00 88.69 74 LYS A N 1
ATOM 553 C CA . LYS A 1 74 ? -10.109 -2.374 -13.622 1.00 88.69 74 LYS A CA 1
ATOM 554 C C . LYS A 1 74 ? -9.290 -3.635 -13.368 1.00 88.69 74 LYS A C 1
ATOM 556 O O . LYS A 1 74 ? -9.459 -4.319 -12.365 1.00 88.69 74 LYS A O 1
ATOM 561 N N . ARG A 1 75 ? -8.372 -3.935 -14.288 1.00 90.88 75 ARG A N 1
ATOM 562 C CA . ARG A 1 75 ? -7.307 -4.908 -14.028 1.00 90.88 75 ARG A CA 1
ATOM 563 C C . ARG A 1 75 ? -6.257 -4.191 -13.195 1.00 90.88 75 ARG A C 1
ATOM 565 O O . ARG A 1 75 ? -5.763 -3.148 -13.611 1.00 90.88 75 ARG A O 1
ATOM 572 N N . VAL A 1 76 ? -5.961 -4.732 -12.023 1.00 93.19 76 VAL A N 1
ATOM 573 C CA . VAL A 1 76 ? -5.019 -4.129 -11.083 1.00 93.19 76 VAL A CA 1
ATOM 574 C C . VAL A 1 76 ? -3.813 -5.041 -10.954 1.00 93.19 76 VAL A C 1
ATOM 576 O O . VAL A 1 76 ? -3.960 -6.261 -10.916 1.00 93.19 76 VAL A O 1
ATOM 579 N N . ALA A 1 77 ? -2.627 -4.448 -10.899 1.00 93.31 77 ALA A N 1
ATOM 580 C CA . ALA A 1 77 ? -1.389 -5.144 -10.602 1.00 93.31 77 ALA A CA 1
ATOM 581 C C . ALA A 1 77 ? -0.773 -4.563 -9.328 1.00 93.31 77 ALA A C 1
ATOM 583 O O . ALA A 1 77 ? -0.799 -3.350 -9.121 1.00 93.31 77 ALA A O 1
ATOM 584 N N . LEU A 1 78 ? -0.220 -5.430 -8.484 1.00 93.88 78 LEU A N 1
ATOM 585 C CA . LEU A 1 78 ? 0.513 -5.040 -7.287 1.00 93.88 78 LEU A CA 1
ATOM 586 C C . LEU A 1 78 ? 2.006 -5.195 -7.566 1.00 93.88 78 LEU A C 1
ATOM 588 O O . LEU A 1 78 ? 2.523 -6.310 -7.572 1.00 93.88 78 LEU A O 1
ATOM 592 N N . LEU A 1 79 ? 2.678 -4.071 -7.812 1.00 91.69 79 LEU A N 1
ATOM 593 C CA . LEU A 1 79 ? 4.108 -4.015 -8.097 1.00 91.69 79 LEU A CA 1
ATOM 594 C C . LEU A 1 79 ? 4.891 -3.684 -6.823 1.00 91.69 79 LEU A C 1
ATOM 596 O O . LEU A 1 79 ? 4.803 -2.573 -6.305 1.00 91.69 79 LEU A O 1
ATOM 600 N N . THR A 1 80 ? 5.679 -4.631 -6.321 1.00 89.19 80 THR A N 1
ATOM 601 C CA . THR A 1 80 ? 6.615 -4.394 -5.208 1.00 89.19 80 THR A CA 1
ATOM 602 C C . THR A 1 80 ? 7.753 -5.415 -5.243 1.00 89.19 80 THR A C 1
ATOM 604 O O . THR A 1 80 ? 7.775 -6.311 -6.091 1.00 89.19 80 THR A O 1
ATOM 607 N N . ASN A 1 81 ? 8.734 -5.278 -4.355 1.00 85.50 81 ASN A N 1
ATOM 608 C CA . ASN A 1 81 ? 9.826 -6.243 -4.260 1.00 85.50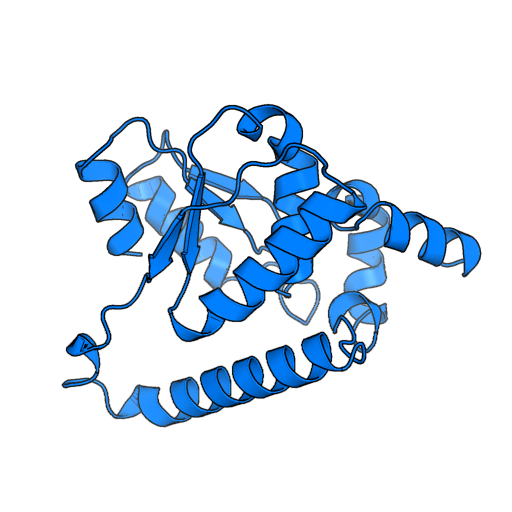 81 ASN A CA 1
ATOM 609 C C . ASN A 1 81 ? 9.276 -7.612 -3.858 1.00 85.50 81 ASN A C 1
ATOM 611 O O . ASN A 1 81 ? 8.307 -7.706 -3.098 1.00 85.50 81 ASN A O 1
ATOM 615 N N . PHE A 1 82 ? 9.906 -8.682 -4.342 1.00 85.56 82 PHE A N 1
ATOM 616 C CA . PHE A 1 82 ? 9.344 -10.028 -4.210 1.00 85.56 82 PHE A CA 1
ATOM 617 C C . PHE A 1 82 ? 9.085 -10.413 -2.741 1.00 85.56 82 PHE A C 1
ATOM 619 O O . PHE A 1 82 ? 8.110 -11.091 -2.429 1.00 85.56 82 PHE A O 1
ATOM 626 N N . TYR A 1 83 ? 9.936 -9.939 -1.829 1.00 85.44 83 TYR A N 1
ATOM 627 C CA . TYR A 1 83 ? 9.843 -10.223 -0.402 1.00 85.44 83 TYR A CA 1
ATOM 628 C C . TYR A 1 83 ? 8.682 -9.504 0.294 1.00 85.44 83 TYR A C 1
ATOM 630 O O . TYR A 1 83 ? 8.206 -9.985 1.319 1.00 85.44 83 TYR A O 1
ATOM 638 N N . HIS A 1 84 ? 8.194 -8.394 -0.266 1.00 88.88 84 HIS A N 1
ATOM 639 C CA . HIS A 1 84 ? 7.039 -7.652 0.246 1.00 88.88 84 HIS A CA 1
ATOM 640 C C . HIS A 1 84 ? 5.698 -8.176 -0.280 1.00 88.88 84 HIS A C 1
ATOM 642 O O . HIS A 1 84 ? 4.670 -7.983 0.377 1.00 88.88 84 HIS A O 1
ATOM 648 N N . LEU A 1 85 ? 5.692 -8.836 -1.446 1.00 91.69 85 LEU A N 1
ATOM 649 C CA . LEU A 1 85 ? 4.465 -9.274 -2.120 1.00 91.69 85 LEU A CA 1
ATOM 650 C C . LEU A 1 85 ? 3.537 -10.119 -1.234 1.00 91.69 85 LEU A C 1
ATOM 652 O O . LEU A 1 85 ? 2.358 -9.774 -1.173 1.00 91.69 85 LEU A O 1
ATOM 656 N N . PRO A 1 86 ? 4.003 -11.163 -0.512 1.00 92.19 86 PRO A N 1
ATOM 657 C CA . PRO A 1 86 ? 3.105 -11.991 0.294 1.00 92.19 86 PRO A CA 1
ATOM 658 C C . PRO A 1 86 ? 2.331 -11.183 1.340 1.00 92.19 86 PRO A C 1
ATOM 660 O O . PRO A 1 86 ? 1.118 -11.338 1.473 1.00 92.19 86 PRO A O 1
ATOM 663 N N . ARG A 1 87 ? 3.015 -10.266 2.039 1.00 91.94 87 ARG A N 1
ATOM 664 C CA . ARG A 1 87 ? 2.388 -9.425 3.066 1.00 91.94 87 ARG A CA 1
ATOM 665 C C . ARG A 1 87 ? 1.430 -8.410 2.465 1.00 91.94 87 ARG A C 1
ATOM 667 O O . ARG A 1 87 ? 0.353 -8.184 3.009 1.00 91.94 87 ARG A O 1
ATOM 674 N N . ALA A 1 88 ? 1.811 -7.809 1.344 1.00 93.88 88 ALA A N 1
ATOM 675 C CA . ALA A 1 88 ? 0.965 -6.845 0.660 1.00 93.88 88 ALA A CA 1
ATOM 676 C C . ALA A 1 88 ? -0.313 -7.498 0.106 1.00 93.88 88 ALA A C 1
ATOM 678 O O . ALA A 1 88 ? -1.397 -6.958 0.305 1.00 93.88 88 ALA A O 1
ATOM 679 N N . LEU A 1 89 ? -0.216 -8.689 -0.493 1.00 95.12 89 LEU A N 1
ATOM 680 C CA . LEU A 1 89 ? -1.382 -9.462 -0.937 1.00 95.12 89 LEU A CA 1
ATOM 681 C C . LEU A 1 89 ? -2.286 -9.860 0.231 1.00 95.12 89 LEU A C 1
ATOM 683 O O . LEU A 1 89 ? -3.504 -9.755 0.118 1.00 95.12 89 LEU A O 1
ATOM 687 N N . ARG A 1 90 ? -1.705 -10.274 1.363 1.00 93.25 90 ARG A N 1
ATOM 688 C CA . ARG A 1 90 ? -2.484 -10.641 2.550 1.00 93.25 90 ARG A CA 1
ATOM 689 C C . ARG A 1 90 ? -3.318 -9.467 3.064 1.00 93.25 90 ARG A C 1
ATOM 691 O O . ARG A 1 90 ? -4.522 -9.618 3.244 1.00 93.25 90 ARG A O 1
ATOM 698 N N . HIS A 1 91 ? -2.695 -8.302 3.233 1.00 93.56 91 HIS A N 1
ATOM 699 C CA . HIS A 1 91 ? -3.410 -7.090 3.630 1.00 93.56 91 HIS A CA 1
ATOM 700 C C . HIS A 1 91 ? -4.430 -6.638 2.585 1.00 93.56 91 HIS A C 1
ATOM 702 O O . HIS A 1 91 ? -5.489 -6.148 2.961 1.00 93.56 91 HIS A O 1
ATOM 708 N N . TRP A 1 92 ? -4.136 -6.805 1.291 1.00 94.19 92 TRP A N 1
ATOM 709 C CA . TRP A 1 92 ? -5.097 -6.509 0.230 1.00 94.19 92 TRP A CA 1
ATOM 710 C C . TRP A 1 92 ? -6.382 -7.309 0.424 1.00 94.19 92 TRP A C 1
ATOM 712 O O . TRP A 1 92 ? -7.457 -6.718 0.454 1.00 94.19 92 TRP A O 1
ATOM 722 N N . THR A 1 93 ? -6.269 -8.632 0.571 1.00 92.06 93 THR A N 1
ATOM 723 C CA . THR A 1 93 ? -7.423 -9.514 0.778 1.00 92.06 93 THR A CA 1
ATOM 724 C C . THR A 1 93 ? -8.199 -9.119 2.029 1.00 92.06 93 THR A C 1
ATOM 726 O O . THR A 1 93 ? -9.402 -8.910 1.943 1.00 92.06 93 THR A O 1
ATOM 729 N N . GLU A 1 94 ? -7.514 -8.946 3.163 1.00 90.75 94 GLU A N 1
ATOM 730 C CA . GLU A 1 94 ? -8.157 -8.591 4.435 1.00 90.75 94 GLU A CA 1
ATOM 731 C C . GLU A 1 94 ? -8.945 -7.277 4.331 1.00 90.75 94 GLU A C 1
ATOM 733 O O . GLU A 1 94 ? -10.112 -7.234 4.707 1.00 90.75 94 GLU A O 1
ATOM 738 N N . LEU A 1 95 ? -8.341 -6.228 3.759 1.00 91.31 95 LEU A N 1
ATOM 739 C CA . LEU A 1 95 ? -8.985 -4.922 3.583 1.00 91.31 95 LEU A CA 1
ATOM 740 C C . LEU A 1 95 ? -10.137 -4.960 2.566 1.00 91.31 95 LEU A C 1
ATOM 742 O O . LEU A 1 95 ? -11.153 -4.290 2.757 1.00 91.31 95 LEU A O 1
ATOM 746 N N . ALA A 1 96 ? -9.986 -5.716 1.475 1.00 89.81 96 ALA A N 1
ATOM 747 C CA . ALA A 1 96 ? -11.027 -5.863 0.461 1.00 89.81 96 ALA A CA 1
ATOM 748 C C . ALA A 1 96 ? -12.245 -6.632 0.998 1.00 89.81 96 ALA A C 1
ATOM 750 O O . ALA A 1 96 ? -13.377 -6.318 0.638 1.00 89.81 96 ALA A O 1
ATOM 751 N N . GLU A 1 97 ? -12.031 -7.619 1.868 1.00 88.75 97 GLU A N 1
ATOM 752 C CA . GLU A 1 97 ? -13.109 -8.379 2.506 1.00 88.75 97 GLU A CA 1
ATOM 753 C C . GLU A 1 97 ? -13.816 -7.580 3.610 1.00 88.75 97 GLU A C 1
ATOM 755 O O . GLU A 1 97 ? -15.036 -7.694 3.751 1.00 88.75 97 GLU A O 1
ATOM 760 N N . SER A 1 98 ? -13.082 -6.769 4.380 1.00 85.56 98 SER A N 1
ATOM 761 C CA . SER A 1 98 ? -13.635 -6.061 5.541 1.00 85.56 98 SER A CA 1
ATOM 762 C C . SER A 1 98 ? -14.270 -4.708 5.206 1.00 85.56 98 SER A C 1
ATOM 764 O O . SER A 1 98 ? -15.378 -4.413 5.657 1.00 85.56 98 SER A O 1
ATOM 766 N N . GLU A 1 99 ? -13.575 -3.864 4.444 1.00 83.81 99 GLU A N 1
ATOM 767 C CA . GLU A 1 99 ? -13.880 -2.428 4.353 1.00 83.81 99 GLU A CA 1
ATOM 768 C C . GLU A 1 99 ? -14.106 -1.934 2.930 1.00 83.81 99 GLU A C 1
ATOM 770 O O . GLU A 1 99 ? -14.842 -0.967 2.719 1.00 83.81 99 GLU A O 1
ATOM 775 N N . PHE A 1 100 ? -13.513 -2.614 1.952 1.00 84.31 100 PHE A N 1
ATOM 776 C CA . PHE A 1 100 ? -13.581 -2.232 0.547 1.00 84.31 100 PHE A CA 1
ATOM 777 C C . PHE A 1 100 ? -14.108 -3.386 -0.318 1.00 84.31 100 PHE A C 1
ATOM 779 O O . PHE A 1 100 ? -13.409 -3.848 -1.230 1.00 84.31 100 PHE A O 1
ATOM 786 N N . PRO A 1 101 ? -15.346 -3.859 -0.057 1.00 72.19 101 PRO A N 1
ATOM 787 C CA . PRO A 1 101 ? -15.930 -4.948 -0.822 1.00 72.19 101 PRO A CA 1
ATOM 788 C C . PRO A 1 101 ? -16.024 -4.552 -2.299 1.00 72.19 101 PRO A C 1
ATOM 790 O O . PRO A 1 101 ? -16.377 -3.421 -2.629 1.00 72.19 101 PRO A O 1
ATOM 793 N N . ALA A 1 102 ? -15.729 -5.509 -3.181 1.00 80.25 102 ALA A N 1
ATOM 794 C CA . ALA A 1 102 ? -15.660 -5.364 -4.642 1.00 80.25 102 ALA A CA 1
ATOM 795 C C . ALA A 1 102 ? -14.359 -4.783 -5.232 1.00 80.25 102 ALA A C 1
ATOM 797 O O . ALA A 1 102 ? -14.315 -4.515 -6.436 1.00 80.25 102 ALA A O 1
ATOM 798 N N . LEU A 1 103 ? -13.279 -4.651 -4.454 1.00 87.69 103 LEU A N 1
ATOM 799 C CA . LEU A 1 103 ? -11.956 -4.461 -5.056 1.00 87.69 103 LEU A CA 1
ATOM 800 C C . LEU A 1 103 ? -11.504 -5.738 -5.788 1.00 87.69 103 LEU A C 1
ATOM 802 O O . LEU A 1 103 ? -11.604 -6.832 -5.228 1.00 87.69 103 LEU A O 1
ATOM 806 N N . PRO A 1 104 ? -10.984 -5.634 -7.025 1.00 90.12 104 PRO A N 1
ATOM 807 C CA . PRO A 1 104 ? -10.456 -6.788 -7.736 1.00 90.12 104 PRO A CA 1
ATOM 808 C C . PRO A 1 104 ? -9.203 -7.315 -7.033 1.00 90.12 104 PRO A C 1
ATOM 810 O O . PRO A 1 104 ? -8.397 -6.543 -6.507 1.00 90.12 104 PRO A O 1
ATOM 813 N N . MET A 1 105 ? -9.003 -8.632 -7.080 1.00 91.94 105 MET A N 1
ATOM 814 C CA . MET A 1 105 ? -7.728 -9.217 -6.674 1.00 91.94 105 MET A CA 1
ATOM 815 C C . MET A 1 105 ? -6.625 -8.767 -7.640 1.00 91.94 105 MET A C 1
ATOM 817 O O . MET A 1 105 ? -6.801 -8.885 -8.858 1.00 91.94 105 MET A O 1
ATOM 821 N N . PRO A 1 106 ? -5.495 -8.249 -7.133 1.00 94.94 106 PRO A N 1
ATOM 822 C CA . PRO A 1 106 ? -4.448 -7.725 -7.982 1.00 94.94 106 PRO A CA 1
ATOM 823 C C . PRO A 1 106 ? -3.608 -8.870 -8.547 1.00 94.94 106 PRO A C 1
ATOM 825 O O . PRO A 1 106 ? -3.365 -9.881 -7.886 1.00 94.94 106 PRO A O 1
ATOM 828 N N . PHE A 1 107 ? -3.100 -8.684 -9.759 1.00 94.06 107 PHE A N 1
ATOM 829 C CA . PHE A 1 107 ? -2.052 -9.536 -10.302 1.00 94.06 107 PHE A CA 1
ATOM 830 C C . PHE A 1 107 ? -0.710 -9.182 -9.633 1.00 94.06 107 PHE A C 1
ATOM 832 O O . PHE A 1 107 ? -0.301 -8.019 -9.690 1.00 94.06 107 PHE A O 1
ATOM 839 N N . PRO A 1 108 ? -0.013 -10.125 -8.981 1.00 93.50 108 PRO A N 1
ATOM 840 C CA . PRO A 1 108 ? 1.259 -9.828 -8.333 1.00 93.50 108 PRO A CA 1
ATOM 841 C C . PRO A 1 108 ? 2.369 -9.630 -9.368 1.00 93.50 108 PRO A C 1
ATOM 843 O O . PRO A 1 108 ? 2.549 -10.458 -10.260 1.00 93.50 108 PRO A O 1
ATOM 846 N N . VAL A 1 109 ? 3.143 -8.553 -9.228 1.00 90.62 109 VAL A N 1
ATOM 847 C CA . VAL A 1 109 ? 4.300 -8.262 -10.081 1.00 90.62 109 VAL A CA 1
ATOM 848 C C . VAL A 1 109 ? 5.527 -8.020 -9.208 1.00 90.62 109 VAL A C 1
ATOM 850 O O . VAL A 1 109 ? 5.560 -7.100 -8.389 1.00 90.62 109 VAL A O 1
ATOM 853 N N . CYS A 1 110 ? 6.555 -8.845 -9.391 1.00 87.06 110 CYS A N 1
ATOM 854 C CA . CYS A 1 110 ? 7.846 -8.665 -8.736 1.00 87.06 110 CYS A CA 1
ATOM 855 C C . CYS A 1 110 ? 8.630 -7.552 -9.436 1.00 87.06 110 CYS A C 1
ATOM 857 O O . CYS A 1 110 ? 8.911 -7.647 -10.628 1.00 87.06 110 CYS A O 1
ATOM 859 N N . ALA A 1 111 ? 9.022 -6.521 -8.688 1.00 80.50 111 ALA A N 1
ATOM 860 C CA . ALA A 1 111 ? 9.863 -5.441 -9.204 1.00 80.50 111 ALA A CA 1
ATOM 861 C C . ALA A 1 111 ? 11.336 -5.853 -9.407 1.00 80.50 111 ALA A C 1
ATOM 863 O O . ALA A 1 111 ? 12.059 -5.191 -10.148 1.00 80.50 111 ALA A O 1
ATOM 864 N N . GLU A 1 112 ? 11.771 -6.928 -8.746 1.00 70.44 112 GLU A N 1
ATOM 865 C CA . GLU A 1 112 ? 13.132 -7.464 -8.795 1.00 70.44 112 GLU A CA 1
ATOM 866 C C . GLU A 1 112 ? 13.122 -8.842 -9.474 1.00 70.44 112 GLU A C 1
ATOM 868 O O . GLU A 1 112 ? 12.339 -9.719 -9.097 1.00 70.44 112 GLU A O 1
ATOM 873 N N . SER A 1 113 ? 14.022 -9.057 -10.439 1.00 51.91 113 SER A N 1
ATOM 874 C CA . SER A 1 113 ? 14.423 -10.406 -10.843 1.00 51.91 113 SER A CA 1
ATOM 875 C C . SER A 1 113 ? 15.480 -10.891 -9.857 1.00 51.91 113 SER A C 1
ATOM 877 O O . SER A 1 113 ? 16.520 -10.252 -9.698 1.00 51.91 113 SER A O 1
ATOM 879 N N . VAL A 1 114 ? 15.239 -12.037 -9.217 1.00 47.81 114 VAL A N 1
ATOM 880 C CA . VAL A 1 114 ? 16.199 -12.712 -8.320 1.00 47.81 114 VAL A CA 1
ATOM 881 C C . VAL A 1 114 ? 17.559 -12.950 -9.015 1.00 47.81 114 VAL A C 1
ATOM 883 O O . VAL A 1 114 ? 18.574 -13.114 -8.349 1.00 47.81 114 VAL A O 1
ATOM 886 N N . ALA A 1 115 ? 17.611 -12.884 -10.351 1.00 42.88 115 ALA A N 1
ATOM 887 C CA . ALA A 1 115 ? 18.824 -13.046 -11.149 1.00 42.88 115 ALA A CA 1
ATOM 888 C C . ALA A 1 115 ? 19.824 -11.866 -11.094 1.00 42.88 115 ALA A C 1
ATOM 890 O O . ALA A 1 115 ? 20.929 -12.005 -11.601 1.00 42.88 115 ALA A O 1
ATOM 891 N N . LEU A 1 116 ? 19.493 -10.713 -10.490 1.00 48.88 116 LEU A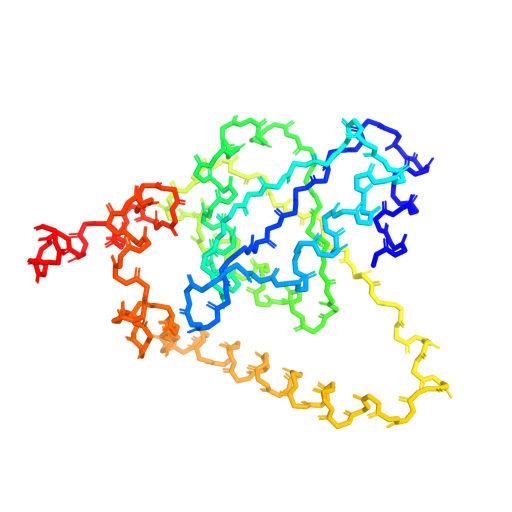 N 1
ATOM 892 C CA . LEU A 1 116 ? 20.414 -9.558 -10.414 1.00 48.88 116 LEU A CA 1
ATOM 893 C C . LEU A 1 116 ? 21.303 -9.525 -9.155 1.00 48.88 116 LEU A C 1
ATOM 895 O O . LEU A 1 116 ? 22.157 -8.647 -9.037 1.00 48.88 116 LEU A O 1
ATOM 899 N N . PHE A 1 117 ? 21.162 -10.491 -8.240 1.00 50.66 117 PHE A N 1
ATOM 900 C CA . PHE A 1 117 ? 22.022 -10.597 -7.050 1.00 50.66 117 PHE A CA 1
ATOM 901 C C . PHE A 1 117 ? 23.481 -10.957 -7.361 1.00 50.66 117 PHE A C 1
ATOM 903 O O . PHE A 1 117 ? 24.326 -10.863 -6.472 1.00 50.66 117 PHE A O 1
ATOM 910 N N . GLU A 1 118 ? 23.803 -11.344 -8.597 1.00 47.06 118 GLU A N 1
ATOM 911 C CA . GLU A 1 118 ? 25.148 -11.803 -8.957 1.00 47.06 118 GLU A CA 1
ATOM 912 C C . GLU A 1 118 ? 26.230 -10.712 -8.836 1.00 47.06 118 GLU A C 1
ATOM 914 O O . GLU A 1 118 ? 27.400 -11.059 -8.707 1.00 47.06 118 GLU A O 1
ATOM 919 N N . ASN A 1 119 ? 25.877 -9.415 -8.776 1.00 47.62 119 ASN A N 1
ATOM 920 C CA . ASN A 1 119 ? 26.865 -8.321 -8.798 1.00 47.62 119 ASN A CA 1
ATOM 921 C C . ASN A 1 119 ? 26.827 -7.309 -7.629 1.00 47.62 119 ASN A C 1
ATOM 923 O O . ASN A 1 119 ? 27.653 -6.397 -7.622 1.00 47.62 119 ASN A O 1
ATOM 927 N N . SER A 1 120 ? 25.955 -7.440 -6.615 1.00 51.62 120 SER A N 1
ATOM 928 C CA . SER A 1 120 ? 25.987 -6.546 -5.432 1.00 51.62 120 SER A CA 1
ATOM 929 C C . SER A 1 120 ? 25.908 -7.289 -4.090 1.00 51.62 120 SER A C 1
ATOM 931 O O . SER A 1 120 ? 24.952 -7.207 -3.322 1.00 51.62 120 SER A O 1
ATOM 933 N N . LEU A 1 121 ? 26.999 -7.976 -3.728 1.00 51.66 121 LEU A N 1
ATOM 934 C CA . LEU A 1 121 ? 27.167 -8.567 -2.387 1.00 51.66 121 LEU A CA 1
ATOM 935 C C . LEU A 1 121 ? 27.000 -7.542 -1.241 1.00 51.66 121 LEU A C 1
ATOM 937 O O . LEU A 1 121 ? 26.676 -7.924 -0.117 1.00 51.66 121 LEU A O 1
ATOM 941 N N . HIS A 1 122 ? 27.184 -6.246 -1.517 1.00 52.75 122 HIS A N 1
ATOM 942 C CA . HIS A 1 122 ? 27.025 -5.157 -0.548 1.00 52.75 122 HIS A CA 1
ATOM 943 C C . HIS A 1 122 ? 25.591 -5.001 -0.018 1.00 52.75 122 HIS A C 1
ATOM 945 O O . HIS A 1 122 ? 25.415 -4.612 1.139 1.00 52.75 122 HIS A O 1
ATOM 951 N N . ASP A 1 123 ? 24.577 -5.365 -0.806 1.00 64.56 123 ASP A N 1
ATOM 952 C CA . ASP A 1 123 ? 23.169 -5.193 -0.425 1.00 64.56 123 ASP A CA 1
ATOM 953 C C . ASP A 1 123 ? 22.587 -6.421 0.287 1.00 64.56 123 ASP A C 1
ATOM 955 O O . ASP A 1 123 ? 21.518 -6.342 0.903 1.00 64.56 123 ASP A O 1
ATOM 959 N N . LEU A 1 124 ? 23.310 -7.548 0.283 1.00 73.06 124 LEU A N 1
ATOM 960 C CA . LEU A 1 124 ? 22.848 -8.814 0.851 1.00 73.06 124 LEU A CA 1
ATOM 961 C C . LEU A 1 124 ? 22.476 -8.708 2.346 1.00 73.06 124 LEU A C 1
ATOM 963 O O . LEU A 1 124 ? 21.410 -9.198 2.720 1.00 73.06 124 LEU A O 1
ATOM 967 N N . PRO A 1 125 ? 23.236 -8.020 3.226 1.00 81.12 125 PRO A N 1
ATOM 968 C CA . PRO A 1 125 ? 22.840 -7.875 4.630 1.00 81.12 125 PRO A CA 1
ATOM 969 C C . PRO A 1 125 ? 21.581 -7.020 4.829 1.00 81.12 125 PRO A C 1
ATOM 971 O O . PRO A 1 125 ? 20.793 -7.254 5.751 1.00 81.12 125 PRO A O 1
ATOM 974 N N . ALA A 1 126 ? 21.382 -5.985 4.008 1.00 77.94 126 ALA A N 1
ATOM 975 C CA . ALA A 1 126 ? 20.174 -5.164 4.062 1.00 77.94 126 ALA A CA 1
ATOM 976 C C . ALA A 1 126 ? 18.961 -5.964 3.577 1.00 77.94 126 ALA A C 1
ATOM 978 O O . ALA A 1 126 ? 17.922 -5.971 4.242 1.00 77.94 126 ALA A O 1
ATOM 979 N N . PHE A 1 127 ? 19.135 -6.696 2.481 1.00 81.31 127 PHE A N 1
ATOM 980 C CA . PHE A 1 127 ? 18.148 -7.603 1.929 1.00 81.31 127 PHE A CA 1
ATOM 981 C C . PHE A 1 127 ? 17.725 -8.692 2.922 1.00 81.31 127 PHE A C 1
ATOM 983 O O . PHE A 1 127 ? 16.538 -8.791 3.228 1.00 81.31 127 PHE A O 1
ATOM 990 N N . THR A 1 128 ? 18.669 -9.443 3.503 1.00 83.56 128 THR A N 1
ATOM 991 C CA . THR A 1 128 ? 18.365 -10.505 4.477 1.00 83.56 128 THR A CA 1
ATOM 992 C C . THR A 1 128 ? 17.564 -9.957 5.653 1.00 83.56 128 THR A C 1
ATOM 994 O O . THR A 1 128 ? 16.528 -10.512 6.013 1.00 83.56 128 THR A O 1
ATOM 997 N N . ARG A 1 129 ? 17.961 -8.798 6.198 1.00 85.62 129 ARG A N 1
ATOM 998 C CA . ARG A 1 129 ? 17.217 -8.148 7.290 1.00 85.62 129 ARG A CA 1
ATOM 999 C C . ARG A 1 129 ? 15.805 -7.735 6.878 1.00 85.62 129 ARG A C 1
ATOM 1001 O O . ARG A 1 129 ? 14.886 -7.846 7.689 1.00 85.62 129 ARG A O 1
ATOM 1008 N N . ARG A 1 130 ? 15.611 -7.235 5.652 1.00 84.81 130 ARG A N 1
ATOM 1009 C CA . ARG A 1 130 ? 14.275 -6.908 5.124 1.00 84.81 130 ARG A CA 1
ATOM 1010 C C . ARG A 1 130 ? 13.441 -8.181 4.977 1.00 84.81 130 ARG A C 1
ATOM 1012 O O . ARG A 1 130 ? 12.344 -8.232 5.522 1.00 84.81 130 ARG A O 1
ATOM 1019 N N . PHE A 1 131 ? 13.987 -9.225 4.364 1.00 86.88 131 PHE A N 1
ATOM 1020 C CA . PHE A 1 131 ? 13.316 -10.512 4.183 1.00 86.88 131 PHE A CA 1
ATOM 1021 C C . PHE A 1 131 ? 12.889 -11.153 5.514 1.00 86.88 131 PHE A C 1
ATOM 1023 O O . PHE A 1 131 ? 11.731 -11.534 5.680 1.00 86.88 131 PHE A O 1
ATOM 1030 N N . GLU A 1 132 ? 13.774 -11.194 6.512 1.00 90.00 132 GLU A N 1
ATOM 1031 C CA . GLU A 1 132 ? 13.458 -11.707 7.853 1.00 90.00 132 GLU A CA 1
ATOM 1032 C C . GLU A 1 132 ? 12.341 -10.907 8.544 1.00 90.00 132 GLU A C 1
ATOM 1034 O O . GLU A 1 132 ? 11.483 -11.482 9.227 1.00 90.00 132 GLU A O 1
ATOM 1039 N N . ARG A 1 133 ? 12.322 -9.577 8.365 1.00 87.12 133 ARG A N 1
ATOM 1040 C CA . ARG A 1 133 ? 11.240 -8.714 8.867 1.00 87.12 133 ARG A CA 1
ATOM 1041 C C . ARG A 1 133 ? 9.914 -9.030 8.181 1.00 87.12 133 ARG A C 1
ATOM 1043 O O . ARG A 1 133 ? 8.895 -9.084 8.870 1.00 87.12 133 ARG A O 1
ATOM 1050 N N . GLU A 1 134 ? 9.915 -9.282 6.874 1.00 89.19 134 GLU A N 1
ATOM 1051 C CA . GLU A 1 134 ? 8.717 -9.702 6.137 1.00 89.19 134 GLU A CA 1
ATOM 1052 C C . GLU A 1 134 ? 8.197 -11.054 6.630 1.00 89.19 134 GLU A C 1
ATOM 1054 O O . GLU A 1 134 ? 7.023 -11.158 6.987 1.00 89.19 134 GLU A O 1
ATOM 1059 N N . GLN A 1 135 ? 9.072 -12.052 6.781 1.00 89.50 135 GLN A N 1
ATOM 1060 C CA . GLN A 1 135 ? 8.703 -13.360 7.334 1.00 89.50 135 GLN A CA 1
ATOM 1061 C C . GLN A 1 135 ? 8.151 -13.266 8.761 1.00 89.50 135 GLN A C 1
ATOM 1063 O O . GLN A 1 135 ? 7.208 -13.971 9.130 1.00 89.50 135 GLN A O 1
ATOM 1068 N N . ARG A 1 136 ? 8.740 -12.415 9.611 1.00 89.88 136 ARG A N 1
ATOM 1069 C CA . ARG A 1 136 ? 8.200 -12.157 10.954 1.00 89.88 136 ARG A CA 1
ATOM 1070 C C . ARG A 1 136 ? 6.828 -11.486 10.874 1.00 89.88 136 ARG A C 1
ATOM 1072 O O . ARG A 1 136 ? 5.934 -11.892 11.607 1.00 89.88 136 ARG A O 1
ATOM 1079 N N . GLY A 1 137 ? 6.663 -10.502 9.990 1.00 87.75 137 GLY A N 1
ATOM 1080 C CA . GLY A 1 137 ? 5.388 -9.824 9.757 1.00 87.75 137 GLY A CA 1
ATOM 1081 C C . GLY A 1 137 ? 4.279 -10.798 9.360 1.00 87.75 137 GLY A C 1
ATOM 1082 O O . GLY A 1 137 ? 3.224 -10.783 9.987 1.00 87.75 137 GLY A O 1
ATOM 1083 N N . MET A 1 138 ? 4.554 -11.695 8.409 1.00 91.25 138 MET A N 1
ATOM 1084 C CA . MET A 1 138 ? 3.618 -12.743 7.981 1.00 91.25 138 MET A CA 1
ATOM 1085 C C . MET A 1 138 ? 3.207 -13.667 9.129 1.00 91.25 138 MET A C 1
ATOM 1087 O O . MET A 1 138 ? 2.019 -13.832 9.382 1.00 91.25 138 MET A O 1
ATOM 1091 N N . ARG A 1 139 ? 4.170 -14.182 9.906 1.00 90.56 139 ARG A N 1
ATOM 1092 C CA . ARG A 1 139 ? 3.869 -15.029 11.076 1.00 90.56 139 ARG A CA 1
ATOM 1093 C C . ARG A 1 139 ? 3.031 -14.309 12.134 1.00 90.56 139 ARG A C 1
ATOM 1095 O O . ARG A 1 139 ? 2.205 -14.928 12.802 1.00 90.56 139 ARG A O 1
ATOM 1102 N N . CYS A 1 140 ? 3.256 -13.009 12.332 1.00 87.75 140 CYS A N 1
ATOM 1103 C CA . CYS A 1 140 ? 2.428 -12.217 13.239 1.00 87.75 140 CYS A CA 1
ATOM 1104 C C . CYS A 1 140 ? 1.002 -12.041 12.701 1.00 87.75 140 CYS A C 1
ATOM 1106 O O . CYS A 1 140 ? 0.072 -12.118 13.501 1.00 87.75 140 CYS A O 1
ATOM 1108 N N . LEU A 1 141 ? 0.831 -11.835 11.390 1.00 87.00 141 LEU A N 1
ATOM 1109 C CA . LEU A 1 141 ? -0.483 -11.728 10.744 1.00 87.00 141 LEU A CA 1
ATOM 1110 C C . LEU A 1 141 ? -1.282 -13.021 10.875 1.00 87.00 141 LEU A C 1
ATOM 1112 O O . LEU A 1 141 ? -2.400 -12.993 11.375 1.00 87.00 141 LEU A O 1
ATOM 1116 N N . GLU A 1 142 ? -0.681 -14.155 10.521 1.00 87.44 142 GLU A N 1
ATOM 1117 C CA . GLU A 1 142 ? -1.312 -15.479 10.625 1.00 87.44 142 GLU A CA 1
ATOM 1118 C C . GLU A 1 142 ? -1.760 -15.802 12.056 1.00 87.44 142 GLU A C 1
ATOM 1120 O O . GLU A 1 142 ? -2.781 -16.448 12.268 1.00 87.44 142 GLU A O 1
ATOM 1125 N N . ALA A 1 143 ? -1.014 -15.318 13.050 1.00 89.38 143 ALA A N 1
ATOM 1126 C CA . ALA A 1 143 ? -1.341 -15.499 14.458 1.00 89.38 143 ALA A CA 1
ATOM 1127 C C . ALA A 1 143 ? -2.330 -14.455 15.015 1.00 89.38 143 ALA A C 1
ATOM 1129 O O . ALA A 1 143 ? -2.573 -14.472 16.221 1.00 89.38 143 ALA A O 1
ATOM 1130 N N . GLY A 1 144 ? -2.831 -13.508 14.210 1.00 84.00 144 GLY A N 1
ATOM 1131 C CA . GLY A 1 144 ? -3.693 -12.412 14.678 1.00 84.00 144 GLY A CA 1
ATOM 1132 C C . GLY A 1 144 ? -3.003 -11.450 15.657 1.00 84.00 144 GLY A C 1
ATOM 1133 O O . GLY A 1 144 ? -3.653 -10.815 16.480 1.00 84.00 144 GLY A O 1
ATOM 1134 N N . ARG A 1 145 ? -1.667 -11.373 15.618 1.00 84.62 145 ARG A N 1
ATOM 1135 C CA . ARG A 1 145 ? -0.823 -10.572 16.530 1.00 84.62 145 ARG A CA 1
ATOM 1136 C C . ARG A 1 145 ? -0.061 -9.464 15.810 1.00 84.62 145 ARG A C 1
ATOM 1138 O O . ARG A 1 145 ? 0.913 -8.928 16.345 1.00 84.62 145 ARG A O 1
ATOM 1145 N N . TYR A 1 146 ? -0.426 -9.164 14.569 1.00 80.06 146 TYR A N 1
ATOM 1146 C CA . TYR A 1 146 ? 0.191 -8.068 13.843 1.00 80.06 146 TYR A CA 1
ATOM 1147 C C . TYR A 1 146 ? -0.245 -6.740 14.459 1.00 80.06 146 TYR A C 1
ATOM 1149 O O . TYR A 1 146 ? -1.431 -6.457 14.556 1.00 80.06 146 TYR A O 1
ATOM 1157 N N . GLY A 1 147 ? 0.727 -5.946 14.901 1.00 73.81 147 GLY A N 1
ATOM 1158 C CA . GLY A 1 147 ? 0.490 -4.586 15.365 1.00 73.81 147 GLY A CA 1
ATOM 1159 C C . GLY A 1 147 ? 1.036 -3.606 14.345 1.00 73.81 147 GLY A C 1
ATOM 1160 O O . GLY A 1 147 ? 2.254 -3.569 14.134 1.00 73.81 147 GLY A O 1
ATOM 1161 N N . ASP A 1 148 ? 0.159 -2.802 13.747 1.00 76.12 148 ASP A N 1
ATOM 1162 C CA . ASP A 1 148 ? 0.565 -1.718 12.863 1.00 76.12 148 ASP A CA 1
ATOM 1163 C C . ASP A 1 148 ? 1.508 -0.771 13.599 1.00 76.12 148 ASP A C 1
ATOM 1165 O O . ASP A 1 148 ? 1.149 -0.115 14.579 1.00 76.12 148 ASP A O 1
ATOM 1169 N N . SER A 1 149 ? 2.752 -0.684 13.131 1.00 73.38 149 SER A N 1
ATOM 1170 C CA . SER A 1 149 ? 3.769 0.149 13.778 1.00 73.38 149 SER A CA 1
ATOM 1171 C C . SER A 1 149 ? 3.353 1.621 13.824 1.00 73.38 149 SER A C 1
ATOM 1173 O O . SER A 1 149 ? 3.679 2.302 14.798 1.00 73.38 149 SER A O 1
ATOM 1175 N N . CYS A 1 150 ? 2.610 2.080 12.811 1.00 81.38 150 CYS A N 1
ATOM 1176 C CA . CYS A 1 150 ? 2.115 3.445 12.659 1.00 81.38 150 CYS A CA 1
ATOM 1177 C C . CYS A 1 150 ? 1.065 3.832 13.708 1.00 81.38 150 CYS A C 1
ATOM 1179 O O . CYS A 1 150 ? 1.074 4.975 14.155 1.00 81.38 150 CYS A O 1
ATOM 1181 N N . LEU A 1 151 ? 0.207 2.895 14.126 1.00 80.75 151 LEU A N 1
ATOM 1182 C CA . LEU A 1 151 ? -0.853 3.139 15.115 1.00 80.75 151 LEU A CA 1
ATOM 1183 C C . LEU A 1 151 ? -0.543 2.584 16.506 1.00 80.75 151 LEU A C 1
ATOM 1185 O O . LEU A 1 151 ? -1.162 2.987 17.484 1.00 80.75 151 LEU A O 1
ATOM 1189 N N . GLY A 1 152 ? 0.453 1.708 16.618 1.00 81.00 152 GLY A N 1
ATOM 1190 C CA . GLY A 1 152 ? 1.015 1.277 17.889 1.00 81.00 152 GLY A CA 1
ATOM 1191 C C . GLY A 1 152 ? 2.195 2.155 18.296 1.00 81.00 152 GLY A C 1
ATOM 1192 O O . GLY A 1 152 ? 2.051 3.268 18.795 1.00 81.00 152 GLY A O 1
ATOM 1193 N N . LYS A 1 153 ? 3.407 1.638 18.078 1.00 78.38 153 LYS A N 1
ATOM 1194 C CA . LYS A 1 153 ? 4.651 2.209 18.626 1.00 78.38 153 LYS A CA 1
ATOM 1195 C C . LYS A 1 153 ? 4.952 3.637 18.162 1.00 78.38 153 LYS A C 1
ATOM 1197 O O . LYS A 1 153 ? 5.631 4.360 18.883 1.00 78.38 153 LYS A O 1
ATOM 1202 N N . ARG A 1 154 ? 4.504 4.026 16.965 1.00 80.12 154 ARG A N 1
ATOM 1203 C CA . ARG A 1 154 ? 4.844 5.312 16.330 1.00 80.12 154 ARG A CA 1
ATOM 1204 C C . ARG A 1 154 ? 3.682 6.302 16.281 1.00 80.12 154 ARG A C 1
ATOM 1206 O O . ARG A 1 154 ? 3.838 7.369 15.698 1.00 80.12 154 ARG A O 1
ATOM 1213 N N . LEU A 1 155 ? 2.551 6.002 16.921 1.00 82.31 155 LEU A N 1
ATOM 1214 C CA . LEU A 1 155 ? 1.351 6.843 16.846 1.00 82.31 155 LEU A CA 1
ATOM 1215 C C . LEU A 1 155 ? 1.613 8.308 17.224 1.00 82.31 155 LEU A C 1
ATOM 1217 O O . LEU A 1 155 ? 1.080 9.214 16.590 1.00 82.31 155 LEU A O 1
ATOM 1221 N N . GLN A 1 156 ? 2.470 8.555 18.222 1.00 84.81 156 GLN A N 1
ATOM 1222 C CA . GLN A 1 156 ? 2.810 9.921 18.634 1.00 84.81 156 GLN A CA 1
ATOM 1223 C C . GLN A 1 156 ? 3.518 10.716 17.534 1.00 84.81 156 GLN A C 1
ATOM 1225 O O . GLN A 1 156 ? 3.203 11.891 17.360 1.00 84.81 156 GLN A O 1
ATOM 1230 N N . ALA A 1 157 ? 4.404 10.081 16.758 1.00 86.50 157 ALA A N 1
ATOM 1231 C CA . ALA A 1 157 ? 5.072 10.733 15.633 1.00 86.50 157 ALA A CA 1
ATOM 1232 C C . ALA A 1 157 ? 4.049 11.143 14.562 1.00 86.50 157 ALA A C 1
ATOM 1234 O O . ALA A 1 157 ? 4.062 12.264 14.073 1.00 86.50 157 ALA A O 1
ATOM 1235 N N . PHE A 1 158 ? 3.075 10.278 14.269 1.00 88.44 158 PHE A N 1
ATOM 1236 C CA . PHE A 1 158 ? 2.084 10.539 13.222 1.00 88.44 158 PHE A CA 1
ATOM 1237 C C . PHE A 1 158 ? 0.868 11.348 13.671 1.00 88.44 158 PHE A C 1
ATOM 1239 O O . PHE A 1 158 ? 0.015 11.657 12.840 1.00 88.44 158 PHE A O 1
ATOM 1246 N N . LYS A 1 159 ? 0.761 11.734 14.947 1.00 87.69 159 LYS A N 1
ATOM 1247 C CA . LYS A 1 159 ? -0.444 12.373 15.501 1.00 87.69 159 LYS A CA 1
ATOM 1248 C C . LYS A 1 159 ? -0.874 13.617 14.718 1.00 87.69 159 LYS A C 1
ATOM 1250 O O . LYS A 1 159 ? -2.056 13.770 14.412 1.00 87.69 159 LYS A O 1
ATOM 1255 N N . GLY A 1 160 ? 0.069 14.498 14.377 1.00 87.75 160 GLY A N 1
ATOM 1256 C CA . GLY A 1 160 ? -0.225 15.719 13.617 1.00 87.75 160 GLY A CA 1
ATOM 1257 C C . GLY A 1 160 ? -0.733 15.420 12.205 1.00 87.75 160 GLY A C 1
ATOM 1258 O O . GLY A 1 160 ? -1.745 15.973 11.768 1.00 87.75 160 GLY A O 1
ATOM 1259 N N . VAL A 1 161 ? -0.070 14.486 11.524 1.00 89.25 161 VAL A N 1
ATOM 1260 C CA . VAL A 1 161 ? -0.413 14.050 10.166 1.00 89.25 161 VAL A CA 1
ATOM 1261 C C . VAL A 1 161 ? -1.777 13.353 10.141 1.00 89.25 161 VAL A C 1
ATOM 1263 O O . VAL A 1 161 ? -2.632 13.709 9.333 1.00 89.25 161 VAL A O 1
ATOM 1266 N N . ILE A 1 162 ? -2.028 12.434 11.075 1.00 90.50 162 ILE A N 1
ATOM 1267 C CA . ILE A 1 162 ? -3.303 11.720 11.235 1.00 90.50 162 ILE A CA 1
ATOM 1268 C C . ILE A 1 162 ? -4.442 12.691 11.570 1.00 90.50 162 ILE A C 1
ATOM 1270 O O . ILE A 1 162 ? -5.538 12.575 11.020 1.00 90.50 162 ILE A O 1
ATOM 1274 N N . LYS A 1 163 ? -4.206 13.703 12.412 1.00 88.44 163 LYS A N 1
ATOM 1275 C CA . LYS A 1 163 ? -5.229 14.718 12.702 1.00 88.44 163 LYS A CA 1
ATOM 1276 C C . LYS A 1 163 ? -5.642 15.488 11.444 1.00 88.44 163 LYS A C 1
ATOM 1278 O O . LYS A 1 163 ? -6.818 15.797 11.279 1.00 88.44 163 LYS A O 1
ATOM 1283 N N . LYS A 1 164 ? -4.688 15.781 10.557 1.00 89.06 164 LYS A N 1
ATOM 1284 C CA . LYS A 1 164 ? -4.921 16.555 9.331 1.00 89.06 164 LYS A CA 1
ATOM 1285 C C . LYS A 1 164 ? -5.468 15.714 8.170 1.00 89.06 164 LYS A C 1
ATOM 1287 O O . LYS A 1 164 ? -6.266 16.216 7.386 1.00 89.06 164 LYS A O 1
ATOM 1292 N N . HIS A 1 165 ? -5.046 14.456 8.057 1.00 90.75 165 HIS A N 1
ATOM 1293 C CA . HIS A 1 165 ? -5.271 13.605 6.881 1.00 90.75 165 HIS A 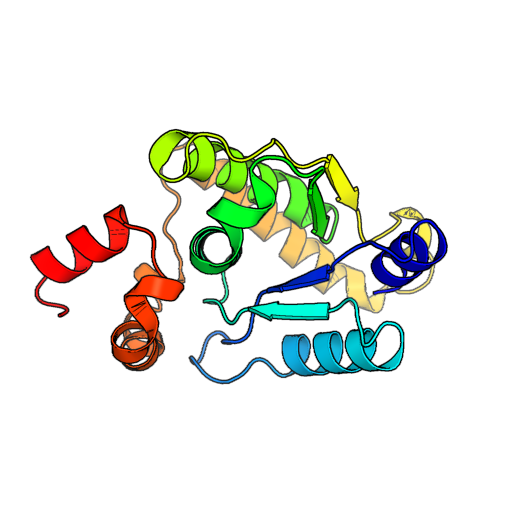CA 1
ATOM 1294 C C . HIS A 1 165 ? -5.907 12.244 7.216 1.00 90.75 165 HIS A C 1
ATOM 1296 O O . HIS A 1 165 ? -5.866 11.325 6.404 1.00 90.75 165 HIS A O 1
ATOM 1302 N N . GLY A 1 166 ? -6.497 12.087 8.403 1.00 89.75 166 GLY A N 1
ATOM 1303 C CA . GLY A 1 166 ? -6.942 10.790 8.925 1.00 89.75 166 GLY A CA 1
ATOM 1304 C C . GLY A 1 166 ? -7.926 10.031 8.036 1.00 89.75 166 GLY A C 1
ATOM 1305 O O . GLY A 1 166 ? -7.794 8.823 7.902 1.00 89.75 166 GLY A O 1
ATOM 1306 N N . SER A 1 167 ? -8.855 10.720 7.367 1.00 91.75 167 SER A N 1
ATOM 1307 C CA . SER A 1 167 ? -9.805 10.074 6.445 1.00 91.75 167 SER A CA 1
ATOM 1308 C C . SER A 1 167 ? -9.145 9.467 5.207 1.00 91.75 167 SER A C 1
ATOM 1310 O O . SER A 1 167 ? -9.710 8.564 4.602 1.00 91.75 167 SER A O 1
ATOM 1312 N N . LEU A 1 168 ? -7.970 9.971 4.823 1.00 93.44 168 LEU A N 1
ATOM 1313 C CA . LEU A 1 168 ? -7.168 9.432 3.731 1.00 93.44 168 LEU A CA 1
ATOM 1314 C C . LEU A 1 168 ? -6.271 8.301 4.236 1.00 93.44 168 LEU A C 1
ATOM 1316 O O . LEU A 1 168 ? -6.172 7.261 3.595 1.00 93.44 168 LEU A O 1
ATOM 1320 N N . LEU A 1 169 ? -5.624 8.503 5.385 1.00 93.38 169 LEU A N 1
ATOM 1321 C CA . LEU A 1 169 ? -4.547 7.637 5.865 1.00 93.38 169 LEU A CA 1
ATOM 1322 C C . LEU A 1 169 ? -5.019 6.398 6.618 1.00 93.38 169 LEU A C 1
ATOM 1324 O O . LEU A 1 169 ? -4.244 5.455 6.726 1.00 93.38 169 LEU A O 1
ATOM 1328 N N . LEU A 1 170 ? -6.230 6.419 7.173 1.00 93.56 170 LEU A N 1
ATOM 1329 C CA . LEU A 1 170 ? -6.716 5.397 8.092 1.00 93.56 170 LEU A CA 1
ATOM 1330 C C . LEU A 1 170 ? -7.945 4.688 7.550 1.00 93.56 170 LEU A C 1
ATOM 1332 O O . LEU A 1 170 ? -8.792 5.278 6.873 1.00 93.56 170 LEU A O 1
ATOM 1336 N N . SER A 1 171 ? -8.058 3.425 7.926 1.00 92.06 171 SER A N 1
ATOM 1337 C CA . SER A 1 171 ? -9.236 2.612 7.676 1.00 92.06 171 SER A CA 1
ATOM 1338 C C . SER A 1 171 ? -10.434 3.105 8.505 1.00 92.06 171 SER A C 1
ATOM 1340 O O . SER A 1 171 ? -10.275 3.841 9.487 1.00 92.06 171 SER A O 1
ATOM 1342 N N . LEU A 1 172 ? -11.656 2.752 8.110 1.00 90.81 172 LEU A N 1
ATOM 1343 C CA . LEU A 1 172 ? -12.879 3.140 8.819 1.00 90.81 172 LEU A CA 1
ATOM 1344 C C . LEU A 1 172 ? -12.893 2.603 10.251 1.00 90.81 172 LEU A C 1
ATOM 1346 O O . LEU A 1 172 ? -13.391 3.283 11.154 1.00 90.81 172 LEU A O 1
ATOM 1350 N N . GLU A 1 173 ? -12.362 1.400 10.461 1.00 89.94 173 GLU A N 1
ATOM 1351 C CA . GLU A 1 173 ? -12.224 0.807 11.789 1.00 89.94 173 GLU A CA 1
ATOM 1352 C C . GLU A 1 173 ? -11.278 1.637 12.666 1.00 89.94 173 GLU A C 1
ATOM 1354 O O . GLU A 1 173 ? -11.690 2.124 13.721 1.00 89.94 173 GLU A O 1
ATOM 1359 N N . GLU A 1 174 ? -10.075 1.937 12.179 1.00 91.44 174 GLU A N 1
ATOM 1360 C CA . GLU A 1 174 ? -9.077 2.734 12.910 1.00 91.44 174 GLU A CA 1
ATOM 1361 C C . GLU A 1 174 ? -9.578 4.147 13.227 1.00 91.44 174 GLU A C 1
ATOM 1363 O O . GLU A 1 174 ? -9.368 4.668 14.326 1.00 91.44 174 GLU A O 1
ATOM 1368 N N . GLN A 1 175 ? -10.304 4.774 12.297 1.00 91.06 175 GLN A N 1
ATOM 1369 C CA . GLN A 1 175 ? -10.935 6.072 12.544 1.00 91.06 175 GLN A CA 1
ATOM 1370 C C . GLN A 1 175 ? -11.948 5.998 13.695 1.00 91.06 175 GLN A C 1
ATOM 1372 O O . GLN A 1 175 ? -12.021 6.918 14.517 1.00 91.06 175 GLN A O 1
ATOM 1377 N N . ARG A 1 176 ? -12.741 4.921 13.774 1.00 90.06 176 ARG A N 1
ATOM 1378 C CA . ARG A 1 176 ? -13.700 4.712 14.871 1.00 90.06 176 ARG A CA 1
ATOM 1379 C C . ARG A 1 176 ? -12.978 4.464 16.192 1.00 90.06 176 ARG A C 1
ATOM 1381 O O . ARG A 1 176 ? -13.392 5.024 17.208 1.00 90.06 176 ARG A O 1
ATOM 1388 N N . GLU A 1 177 ? -11.920 3.663 16.191 1.00 88.50 177 GLU A N 1
ATOM 1389 C CA . GLU A 1 177 ? -11.130 3.357 17.389 1.00 88.50 177 GLU A CA 1
ATOM 1390 C C . GLU A 1 177 ? -10.433 4.592 17.964 1.00 88.50 177 GLU A C 1
ATOM 1392 O O . GLU A 1 177 ? -10.523 4.853 19.169 1.00 88.50 177 GLU A O 1
ATOM 1397 N N . LEU A 1 178 ? -9.806 5.409 17.115 1.00 85.56 178 LEU A N 1
ATOM 1398 C CA . LEU A 1 178 ? -9.142 6.636 17.560 1.00 85.56 178 LEU A CA 1
ATOM 1399 C C . LEU A 1 178 ? -10.135 7.663 18.116 1.00 85.56 178 LEU A C 1
ATOM 1401 O O . LEU A 1 178 ? -9.839 8.314 19.119 1.00 85.56 178 LEU A O 1
ATOM 1405 N N . ARG A 1 179 ? -11.335 7.776 17.529 1.00 85.06 179 ARG A N 1
ATOM 1406 C CA . ARG A 1 179 ? -12.407 8.625 18.082 1.00 85.06 179 ARG A CA 1
ATOM 1407 C C . ARG A 1 179 ? -12.859 8.142 19.460 1.00 85.06 179 ARG A C 1
ATOM 1409 O O . ARG A 1 179 ? -12.980 8.951 20.372 1.00 85.06 179 ARG A O 1
ATOM 1416 N N . LYS A 1 180 ? -13.061 6.831 19.642 1.00 84.94 180 LYS A N 1
ATOM 1417 C CA . LYS A 1 180 ? -13.425 6.251 20.952 1.00 84.94 180 LYS A CA 1
ATOM 1418 C C . LYS A 1 180 ? -12.346 6.478 22.010 1.00 84.94 180 LYS A C 1
ATOM 1420 O O . LYS A 1 180 ? -12.663 6.674 23.177 1.00 84.94 180 LYS A O 1
ATOM 1425 N N . SER A 1 181 ? -11.085 6.470 21.591 1.00 79.56 181 SER A N 1
ATOM 1426 C CA . SER A 1 181 ? -9.923 6.644 22.465 1.00 79.56 181 SER A CA 1
ATOM 1427 C C . SER A 1 181 ? -9.638 8.109 22.831 1.00 79.56 181 SER A C 1
ATOM 1429 O O . SER A 1 181 ? -8.643 8.378 23.500 1.00 79.56 181 SER A O 1
ATOM 1431 N N . GLY A 1 182 ? -10.458 9.066 22.372 1.00 72.88 182 GLY A N 1
ATOM 1432 C CA . GLY A 1 182 ? -10.255 10.500 22.618 1.00 72.88 182 GLY A CA 1
ATOM 1433 C C . GLY A 1 182 ? -9.029 11.084 21.908 1.00 72.88 182 GLY A C 1
ATOM 1434 O O . GLY A 1 182 ? -8.512 12.122 22.318 1.00 72.88 182 GLY A O 1
ATOM 1435 N N . TYR A 1 183 ? -8.528 10.415 20.862 1.00 69.62 183 TYR A N 1
ATOM 1436 C CA . TYR A 1 183 ? -7.427 10.934 20.039 1.00 69.62 183 TYR A CA 1
ATOM 1437 C C . TYR A 1 183 ? -7.876 12.052 19.082 1.00 69.62 183 TYR A C 1
ATOM 1439 O O . TYR A 1 183 ? -7.020 12.775 18.560 1.00 69.62 183 TYR A O 1
ATOM 1447 N N . TYR A 1 184 ? -9.191 12.190 18.883 1.00 57.75 184 TYR A N 1
ATOM 1448 C CA . TYR A 1 184 ? -9.862 13.214 18.082 1.00 57.75 184 TYR A CA 1
ATOM 1449 C C . TYR A 1 184 ? -10.792 14.068 18.933 1.00 57.75 184 TYR A C 1
ATOM 1451 O O . TYR A 1 184 ? -11.488 13.481 19.792 1.00 57.75 184 TYR A O 1
#

pLDDT: mean 84.73, std 10.31, range [42.88, 95.12]

InterPro domains:
  IPR003848 Domain of unknown function DUF218 [PF02698] (4-115)

Organism: NCBI:txid1802463

Foldseek 3Di:
DVVVLVVCVVPVQAAAEQEEQQDLLRHGDPVSVVVQVVCCVRNVVRYDYFYEDPDLLLSVLLCCLPCVVVQLPPAAADEDAPLCQVVNQVSVVVCCVPARPSHDRHHYDHPDDPVPPPPCPVCVVVVVVSNVVSVVQVVCVVVVNHDDCCVPVRVVSCLVVCVVQVSNRHTPVVVVVCVVVVSD

Secondary structure (DSSP, 8-state):
-HHHHHHHHH-TTPPEEEE--B-TTSSB-HHHHHHHHHHHHHSGGGEEEE---SSHHHHHHHHHHHHHHHHTTS--EEEE-TTTHHHHHHHHHHHHHHT-TTPPPPEEEESS-GGGGGG-GGGHHHHHHHHHHHHHHHHHHHTT----TTTTTTHHHHHHHHHHHHHHHS-HHHHHHHHHTT--